Protein AF-E5L9S7-F1 (afdb_monomer)

Organism: Bactrocera oleae (NCBI:txid104688)

pLDDT: mean 81.79, std 19.18, range [36.03, 98.69]

InterPro domains:
  IPR001394 Peptidase C19, ubiquitin carboxyl-terminal hydrolase [PF00443] (118-263)
  IPR018200 Ubiquitin specific protease, conserved site [PS00972] (119-134)
  IPR028889 Ubiquitin specific protease UPS, catalytic domain [PS50235] (118-263)
  IPR038765 Papain-like cysteine peptidase superfamily [SSF54001] (115-262)
  IPR050185 Ubiquitin carboxyl-terminal hydrolase [PTHR21646] (43-263)

Mean predicted aligned error: 17.03 Å

Secondary structure (DSSP, 8-state):
--------------HHHHHHHHHHHHHHHHHHHHHHHHHHHHHHHHHHHHHHHHHHHHHS---------------------TTS---PPPP--------TT------PEE----TT--EE--SSSTHHHHHHHHHHHT-HHHHHHHHTTGGGGG--SSSSSTTHHHHHHHHHHHHHTSS-EEEE--HHHHHHHHHH-GGGTSSS---HHHHHHHHHHHHHHHT-EE---SSPPSS--HHHHHHHHHHTTEE-HHHHHH-----

Solvent-accessible surface area (backbone atoms only — not comparable to full-atom values): 15989 Å² total; per-residue (Å²): 143,84,92,86,88,84,84,77,81,76,78,77,71,50,75,68,55,52,53,52,48,52,54,50,51,53,53,50,53,51,51,52,56,52,50,54,52,51,53,59,48,52,53,52,53,49,53,52,50,52,51,50,50,54,51,52,60,69,68,49,77,82,76,74,89,78,80,94,78,92,73,88,79,70,83,70,85,77,81,76,66,84,79,57,80,83,74,75,80,79,76,88,74,76,90,72,83,88,59,96,85,60,84,81,71,37,73,68,39,80,40,69,64,38,63,67,49,34,43,68,54,72,80,49,58,37,57,37,57,47,53,48,51,54,55,54,56,67,36,64,71,61,36,52,35,35,63,70,50,57,55,70,84,38,55,25,64,86,51,95,64,44,26,53,61,48,52,38,51,29,53,49,43,39,59,32,47,67,21,56,29,40,29,31,38,60,54,64,45,46,50,56,48,17,72,80,36,67,87,55,59,60,61,63,78,65,60,38,66,61,52,46,55,54,51,50,54,48,42,27,52,18,34,40,39,81,56,74,76,94,61,89,74,83,87,71,50,73,67,56,48,52,50,45,62,73,43,66,44,50,43,27,70,53,45,76,75,71,63,80,84,87,132

Nearest PDB structures (foldseek):
  2gfo-assembly1_A  TM=9.050E-01  e=3.369E-14  Homo sapiens
  8xpn-assembly2_B  TM=8.994E-01  e=2.816E-14  Homo sapiens
  8xpn-assembly1_A  TM=8.791E-01  e=2.089E-14  Homo sapiens
  3n3k-assembly1_A  TM=8.659E-01  e=8.760E-14  Homo sapiens
  2y6e-assembly1_B  TM=8.715E-01  e=5.400E-12  Homo sapiens

Structure (mmCIF, N/CA/C/O backbone):
data_AF-E5L9S7-F1
#
_entry.id   AF-E5L9S7-F1
#
loop_
_atom_site.group_PDB
_atom_site.id
_atom_site.type_symbol
_atom_site.label_atom_id
_atom_site.label_alt_id
_atom_site.label_comp_id
_atom_site.label_asym_id
_atom_site.label_entity_id
_atom_site.label_seq_id
_atom_site.pdbx_PDB_ins_code
_atom_site.Cartn_x
_atom_site.Cartn_y
_atom_site.Cartn_z
_atom_site.occupancy
_atom_site.B_iso_or_equiv
_atom_site.auth_seq_id
_atom_site.auth_comp_id
_atom_site.auth_asym_id
_atom_site.auth_atom_id
_atom_site.pdbx_PDB_model_num
ATOM 1 N N . LYS A 1 1 ? -69.713 29.856 5.668 1.00 42.25 1 LYS A N 1
ATOM 2 C CA . LYS A 1 1 ? -69.719 28.532 6.336 1.00 42.25 1 LYS A CA 1
ATOM 3 C C . LYS A 1 1 ? -68.269 28.102 6.532 1.00 42.25 1 LYS A C 1
ATOM 5 O O . LYS A 1 1 ? -67.700 27.457 5.670 1.00 42.25 1 LYS A O 1
ATOM 10 N N . TYR A 1 2 ? -67.661 28.601 7.605 1.00 36.03 2 TYR A N 1
ATOM 11 C CA . TYR A 1 2 ? -66.295 28.304 8.038 1.00 36.03 2 TYR A CA 1
ATOM 12 C C . TYR A 1 2 ? -66.375 27.377 9.263 1.00 36.03 2 TYR A C 1
ATOM 14 O O . TYR A 1 2 ? -67.325 27.513 10.031 1.00 36.03 2 TYR A O 1
ATOM 22 N N . LYS A 1 3 ? -65.336 26.550 9.461 1.00 39.72 3 LYS A N 1
ATOM 23 C CA . LYS A 1 3 ? -65.004 25.719 10.646 1.00 39.72 3 LYS A CA 1
ATOM 24 C C . LYS A 1 3 ? -65.503 24.264 10.664 1.00 39.72 3 LYS A C 1
ATOM 26 O O . LYS A 1 3 ? -66.528 23.942 11.248 1.00 39.72 3 LYS A O 1
ATOM 31 N N . SER A 1 4 ? -64.690 23.400 10.066 1.00 45.41 4 SER A N 1
ATOM 32 C CA . SER A 1 4 ? -64.394 21.999 10.429 1.00 45.41 4 SER A CA 1
ATOM 33 C C . SER A 1 4 ? -63.444 21.545 9.322 1.00 45.41 4 SER A C 1
ATOM 35 O O . SER A 1 4 ? -63.799 21.643 8.158 1.00 45.41 4 SER A O 1
ATOM 37 N N . VAL A 1 5 ? -62.176 21.223 9.538 1.00 49.62 5 VAL A N 1
ATOM 38 C CA . VAL A 1 5 ? -61.649 20.107 10.317 1.00 49.62 5 VAL A CA 1
ATOM 39 C C . VAL A 1 5 ? -60.146 20.370 10.449 1.00 49.62 5 VAL A C 1
ATOM 41 O O . VAL A 1 5 ? -59.501 20.615 9.434 1.00 49.62 5 VAL A O 1
ATOM 44 N N . LYS A 1 6 ? -59.617 20.346 11.673 1.00 41.75 6 LYS A N 1
ATOM 45 C CA . LYS A 1 6 ? -58.233 19.988 12.045 1.00 41.75 6 LYS A CA 1
ATOM 46 C C . LYS A 1 6 ? -58.108 20.219 13.551 1.00 41.75 6 LYS A C 1
ATOM 48 O O . LYS A 1 6 ? -57.683 21.272 14.010 1.00 41.75 6 LYS A O 1
ATOM 53 N N . LYS A 1 7 ? -58.617 19.253 14.315 1.00 39.66 7 LYS A N 1
ATOM 54 C CA . LYS A 1 7 ? -58.193 19.036 15.696 1.00 39.66 7 LYS A CA 1
ATOM 55 C C . LYS A 1 7 ? -56.978 18.124 15.565 1.00 39.66 7 LYS A C 1
ATOM 57 O O . LYS A 1 7 ? -57.144 16.943 15.281 1.00 39.66 7 LYS A O 1
ATOM 62 N N . GLU A 1 8 ? -55.788 18.706 15.610 1.00 46.41 8 GLU A N 1
ATOM 63 C CA . GLU A 1 8 ? -54.570 17.944 15.867 1.00 46.41 8 GLU A CA 1
ATOM 64 C C . GLU A 1 8 ? -54.661 17.487 17.326 1.00 46.41 8 GLU A C 1
ATOM 66 O O . GLU A 1 8 ? -54.774 18.303 18.240 1.00 46.41 8 GLU A O 1
ATOM 71 N N . GLU A 1 9 ? -54.759 16.174 17.523 1.00 44.00 9 GLU A N 1
ATOM 72 C CA . GLU A 1 9 ? -54.560 15.527 18.816 1.00 44.00 9 GLU A CA 1
ATOM 73 C C . GLU A 1 9 ? -53.096 15.735 19.219 1.00 44.00 9 GLU A C 1
ATOM 75 O O . GLU A 1 9 ? -52.214 14.955 18.864 1.00 44.00 9 GLU A O 1
ATOM 80 N N . GLU A 1 10 ? -52.825 16.812 19.955 1.00 44.16 10 GLU A N 1
ATOM 81 C CA . GLU A 1 10 ? -51.666 16.857 20.839 1.00 44.16 10 GLU A CA 1
ATOM 82 C C . GLU A 1 10 ? -51.905 15.807 21.927 1.00 44.16 10 GLU A C 1
ATOM 84 O O . GLU A 1 10 ? -52.668 16.018 22.869 1.00 44.16 10 GLU A O 1
ATOM 89 N N . ALA A 1 11 ? -51.306 14.628 21.756 1.00 53.88 11 ALA A N 1
ATOM 90 C CA . ALA A 1 11 ? -51.245 13.623 22.802 1.00 53.88 11 ALA A CA 1
ATOM 91 C C . ALA A 1 11 ? -50.494 14.232 23.997 1.00 53.88 11 ALA A C 1
ATOM 93 O O . ALA A 1 11 ? -49.266 14.345 23.992 1.00 53.88 11 ALA A O 1
ATOM 94 N N . GLU A 1 12 ? -51.239 14.682 25.007 1.00 61.59 12 GLU A N 1
ATOM 95 C CA . GLU A 1 12 ? -50.675 15.143 26.269 1.00 61.59 12 GLU A CA 1
ATOM 96 C C . GLU A 1 12 ? -49.922 13.976 26.916 1.00 61.59 12 GLU A C 1
ATOM 98 O O . GLU A 1 12 ? -50.528 13.070 27.485 1.00 61.59 12 GLU A O 1
ATOM 103 N N . LEU A 1 13 ? -48.587 13.991 26.808 1.00 60.88 13 LEU A N 1
ATOM 104 C CA . LEU A 1 13 ? -47.723 13.033 27.500 1.00 60.88 13 LEU A CA 1
ATOM 105 C C . LEU A 1 13 ? -48.104 12.977 28.979 1.00 60.88 13 LEU A C 1
ATOM 107 O O . LEU A 1 13 ? -48.258 14.024 29.628 1.00 60.88 13 LEU A O 1
ATOM 111 N N . SER A 1 14 ? -48.226 11.758 29.504 1.00 68.69 14 SER A N 1
ATOM 112 C CA . SER A 1 14 ? -48.597 11.559 30.898 1.00 68.69 14 SER A CA 1
ATOM 113 C C . SER A 1 14 ? -47.562 12.222 31.821 1.00 68.69 14 SER A C 1
ATOM 115 O O . SER A 1 14 ? -46.385 12.341 31.455 1.00 68.69 14 SER A O 1
ATOM 117 N N . PRO A 1 15 ? -47.954 12.656 33.032 1.00 71.00 15 PRO A N 1
ATOM 118 C CA . PRO A 1 15 ? -47.034 13.295 33.975 1.00 71.00 15 PRO A CA 1
ATOM 119 C C . PRO A 1 15 ? -45.744 12.488 34.214 1.00 71.00 15 PRO A C 1
ATOM 121 O O . PRO A 1 15 ? -44.665 13.068 34.306 1.00 71.00 15 PRO A O 1
ATOM 124 N N . ASN A 1 16 ? -45.836 11.152 34.202 1.00 71.12 16 ASN A N 1
ATOM 125 C CA . ASN A 1 16 ? -44.696 10.246 34.368 1.00 71.12 16 ASN A CA 1
ATOM 126 C C . ASN A 1 16 ? -43.728 10.253 33.173 1.00 71.12 16 ASN A C 1
ATOM 128 O O . ASN A 1 16 ? -42.513 10.180 33.357 1.00 71.12 16 ASN A O 1
ATOM 132 N N . GLU A 1 17 ? -44.237 10.346 31.944 1.00 71.56 17 GLU A N 1
ATOM 133 C CA . GLU A 1 17 ? -43.402 10.391 30.737 1.00 71.56 17 GLU A CA 1
ATOM 134 C C . GLU A 1 17 ? -42.691 11.738 30.598 1.00 71.56 17 GLU A C 1
ATOM 136 O O . GLU A 1 17 ? -41.521 11.777 30.218 1.00 71.56 17 GLU A O 1
ATOM 141 N N . LYS A 1 18 ? -43.359 12.835 30.983 1.00 73.56 18 LYS A N 1
ATOM 142 C CA . LYS A 1 18 ? -42.746 14.171 31.051 1.00 73.56 18 LYS A CA 1
ATOM 143 C C . LYS A 1 18 ? -41.603 14.208 32.070 1.00 73.56 18 LYS A C 1
ATOM 145 O O . LYS A 1 18 ? -40.523 14.700 31.754 1.00 73.56 18 LYS A O 1
ATOM 150 N N . GLU A 1 19 ? -41.795 13.611 33.247 1.00 77.69 19 GLU A N 1
ATOM 151 C CA . GLU A 1 19 ? -40.750 13.528 34.276 1.00 77.69 19 GLU A CA 1
ATOM 152 C C . GLU A 1 19 ? -39.566 12.640 33.841 1.00 77.69 19 GLU A C 1
ATOM 154 O O . GLU A 1 19 ? -38.401 12.968 34.088 1.00 77.69 19 GLU A O 1
ATOM 159 N N . SER A 1 20 ? -39.836 11.528 33.148 1.00 79.38 20 SER A N 1
ATOM 160 C CA . SER A 1 20 ? -38.794 10.650 32.595 1.00 79.38 20 SER A CA 1
ATOM 161 C C . SER A 1 20 ? -37.987 11.333 31.485 1.00 79.38 20 SER A C 1
ATOM 163 O O . SER A 1 20 ? -36.761 11.181 31.413 1.00 79.38 20 SER A O 1
ATOM 165 N N . LEU A 1 21 ? -38.653 12.110 30.628 1.00 81.19 21 LEU A N 1
ATOM 166 C CA . LEU A 1 21 ? -38.007 12.867 29.561 1.00 81.19 21 LEU A CA 1
ATOM 167 C C . LEU A 1 21 ? -37.135 13.988 30.137 1.00 81.19 21 LEU A C 1
ATOM 169 O O . LEU A 1 21 ? -35.981 14.109 29.741 1.00 81.19 21 LEU A O 1
ATOM 173 N N . GLU A 1 22 ? -37.617 14.733 31.136 1.00 84.88 22 GLU A N 1
ATOM 174 C CA . GLU A 1 22 ? -36.808 15.743 31.831 1.00 84.88 22 GLU A CA 1
ATOM 175 C C . GLU A 1 22 ? -35.563 15.145 32.497 1.00 84.88 22 GLU A C 1
ATOM 177 O O . GLU A 1 22 ? -34.471 15.709 32.383 1.00 84.88 22 GLU A O 1
ATOM 182 N N . LYS A 1 23 ? -35.686 13.985 33.157 1.00 86.50 23 LYS A N 1
ATOM 183 C CA . LYS A 1 23 ? -34.529 13.278 33.735 1.00 86.50 23 LYS A CA 1
ATOM 184 C C . LYS A 1 23 ? -33.513 12.885 32.661 1.00 86.50 23 LYS A C 1
ATOM 186 O O . LYS A 1 23 ? -32.311 13.046 32.872 1.00 86.50 23 LYS A O 1
ATOM 191 N N . THR A 1 24 ? -33.986 12.414 31.510 1.00 83.56 24 THR A N 1
ATOM 192 C CA . THR A 1 24 ? -33.130 12.004 30.388 1.00 83.56 24 THR A CA 1
ATOM 193 C C . THR A 1 24 ? -32.433 13.205 29.746 1.00 83.56 24 THR A C 1
ATOM 195 O O . THR A 1 24 ? -31.224 13.165 29.525 1.00 83.56 24 THR A O 1
ATOM 198 N N . THR A 1 25 ? -33.151 14.307 29.523 1.00 83.56 25 THR A N 1
ATOM 199 C CA . THR A 1 25 ? -32.586 15.553 28.983 1.00 83.56 25 THR A CA 1
ATOM 200 C C . THR A 1 25 ? -31.504 16.114 29.904 1.00 83.56 25 THR A C 1
ATOM 202 O O . THR A 1 25 ? -30.401 16.393 29.440 1.00 83.56 25 THR A O 1
ATOM 205 N N . ARG A 1 26 ? -31.745 16.152 31.222 1.00 87.62 26 ARG A N 1
ATOM 206 C CA . ARG A 1 26 ? -30.736 16.583 32.208 1.00 87.62 26 ARG A CA 1
ATOM 207 C C . ARG A 1 26 ? -29.490 15.691 32.204 1.00 87.62 26 ARG A C 1
ATOM 209 O O . ARG A 1 26 ? -28.375 16.188 32.346 1.00 87.62 26 ARG A O 1
ATOM 216 N N . GLN A 1 27 ? -29.648 14.378 32.014 1.00 88.94 27 GLN A N 1
ATOM 217 C CA . GLN A 1 27 ? -28.507 13.462 31.883 1.00 88.94 27 GLN A CA 1
ATOM 218 C C . GLN A 1 27 ? -27.702 13.698 30.598 1.00 88.94 27 GLN A C 1
ATOM 220 O O . GLN A 1 27 ? -26.473 13.608 30.622 1.00 88.94 27 GLN A O 1
ATOM 225 N N . ILE A 1 28 ? -28.368 13.997 29.480 1.00 85.81 28 ILE A N 1
ATOM 226 C CA . ILE A 1 28 ? -27.705 14.311 28.207 1.00 85.81 28 ILE A CA 1
ATOM 227 C C . ILE A 1 28 ? -26.939 15.632 28.321 1.00 85.81 28 ILE A C 1
ATOM 229 O O . ILE A 1 28 ? -25.765 15.680 27.955 1.00 85.81 28 ILE A O 1
ATOM 233 N N . GLU A 1 29 ? -27.554 16.670 28.887 1.00 90.81 29 GLU A N 1
ATOM 234 C CA . GLU A 1 29 ? -26.911 17.969 29.120 1.00 90.81 29 GLU A CA 1
ATOM 235 C C . GLU A 1 29 ? -25.671 17.837 30.009 1.00 90.81 29 GLU A C 1
ATOM 237 O O . GLU A 1 29 ? -24.609 18.357 29.662 1.00 90.81 29 GLU A O 1
ATOM 242 N N . HIS A 1 30 ? -25.759 17.060 31.093 1.00 92.75 30 HIS A N 1
ATOM 243 C CA . HIS A 1 30 ? -24.611 16.777 31.954 1.00 92.75 30 HIS A CA 1
ATOM 244 C C . HIS A 1 30 ? -23.463 16.111 31.179 1.00 92.75 30 HIS A C 1
ATOM 246 O O . HIS A 1 30 ? -22.313 16.536 31.284 1.00 92.75 30 HIS A O 1
ATOM 252 N N . LYS A 1 31 ? -23.758 15.095 30.354 1.00 88.44 31 LYS A N 1
ATOM 253 C CA . LYS A 1 31 ? -22.741 14.409 29.535 1.00 88.44 31 LYS A CA 1
ATOM 254 C C . LYS A 1 31 ? -22.118 15.315 28.473 1.00 88.44 31 LYS A C 1
ATOM 256 O O . LYS A 1 31 ? -20.931 15.178 28.182 1.00 88.44 31 LYS A O 1
ATOM 261 N N . ILE A 1 32 ? -22.894 16.226 27.886 1.00 88.69 32 ILE A N 1
ATOM 262 C CA . ILE A 1 32 ? -22.380 17.220 26.933 1.00 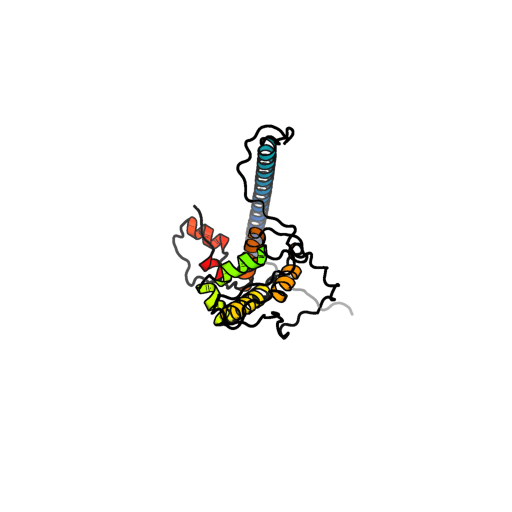88.69 32 ILE A CA 1
ATOM 263 C C . ILE A 1 32 ? -21.413 18.167 27.648 1.00 88.69 32 ILE A C 1
ATOM 265 O O . ILE A 1 32 ? -20.316 18.416 27.150 1.00 88.69 32 ILE A O 1
ATOM 269 N N . GLN A 1 33 ? -21.785 18.640 28.836 1.00 91.44 33 GLN A N 1
ATOM 270 C CA . GLN A 1 33 ? -20.965 19.556 29.623 1.00 91.44 33 GLN A CA 1
ATOM 271 C C . GLN A 1 33 ? -19.665 18.895 30.109 1.00 91.44 33 GLN A C 1
ATOM 273 O O . GLN A 1 33 ? -18.602 19.516 30.096 1.00 91.44 33 GLN A O 1
ATOM 278 N N . GLU A 1 34 ? -19.724 17.618 30.488 1.00 91.38 34 GLU A N 1
ATOM 279 C CA . GLU A 1 34 ? -18.556 16.816 30.855 1.00 91.38 34 GLU A CA 1
ATOM 280 C C . GLU A 1 34 ? -17.615 16.595 29.660 1.00 91.38 34 GLU A C 1
ATOM 282 O O . GLU A 1 34 ? -16.407 16.800 29.782 1.00 91.38 34 GLU A O 1
ATOM 287 N N . ARG A 1 35 ? -18.160 16.280 28.476 1.00 88.31 35 ARG A N 1
ATOM 288 C CA . ARG A 1 35 ? -17.375 16.133 27.241 1.00 88.31 35 ARG A CA 1
ATOM 289 C C . ARG A 1 35 ? -16.670 17.434 26.849 1.00 88.31 35 ARG A C 1
ATOM 291 O O . ARG A 1 35 ? -15.479 17.405 26.569 1.00 88.31 35 ARG A O 1
ATOM 298 N N . GLN A 1 36 ? -17.360 18.573 26.923 1.00 90.25 36 GLN A N 1
ATOM 299 C CA . GLN A 1 36 ? -16.758 19.886 26.653 1.00 90.25 36 GLN A CA 1
ATOM 300 C C . GLN A 1 36 ? -15.602 20.212 27.609 1.00 90.25 36 GLN A C 1
ATOM 302 O O . GLN A 1 36 ? -14.604 20.802 27.196 1.00 90.25 36 GLN A O 1
ATOM 307 N N . ARG A 1 37 ? -15.706 19.816 28.886 1.00 93.25 37 ARG A N 1
ATOM 308 C CA . ARG A 1 37 ? -14.610 19.977 29.855 1.00 93.25 37 ARG A CA 1
ATOM 309 C C . ARG A 1 37 ? -13.410 19.099 29.512 1.00 93.25 37 ARG A C 1
ATOM 311 O O . ARG A 1 37 ? -12.282 19.574 29.627 1.00 93.25 37 ARG A O 1
ATOM 318 N N . LEU A 1 38 ? -13.654 17.857 29.092 1.00 89.00 38 LEU A N 1
ATOM 319 C CA . LEU A 1 38 ? -12.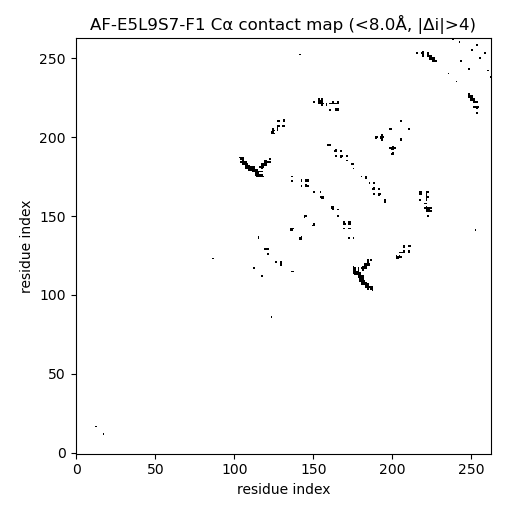603 16.917 28.704 1.00 89.00 38 LEU A CA 1
ATOM 320 C C . LEU A 1 38 ? -11.860 17.399 27.448 1.00 89.00 38 LEU A C 1
ATOM 322 O O . LEU A 1 38 ? -10.633 17.422 27.436 1.00 89.00 38 LEU A O 1
ATOM 326 N N . ASP A 1 39 ? -12.595 17.871 26.438 1.00 88.12 39 ASP A N 1
ATOM 327 C CA . ASP A 1 39 ? -12.024 18.414 25.199 1.00 88.12 39 ASP A CA 1
ATOM 328 C C . ASP A 1 39 ? -11.172 19.668 25.484 1.00 88.12 39 ASP A C 1
ATOM 330 O O . ASP A 1 39 ? -10.051 19.800 24.994 1.00 88.12 39 ASP A O 1
ATOM 334 N N . ALA A 1 40 ? -11.643 20.556 26.370 1.00 92.31 40 ALA A N 1
ATOM 335 C CA . ALA A 1 40 ? -10.881 21.727 26.810 1.00 92.31 40 ALA A CA 1
ATOM 336 C C . ALA A 1 40 ? -9.652 21.377 27.674 1.00 92.31 40 ALA A C 1
ATOM 338 O O . ALA A 1 40 ? -8.742 22.195 27.828 1.00 92.31 40 ALA A O 1
ATOM 339 N N . GLN A 1 41 ? -9.624 20.203 28.307 1.00 91.12 41 GLN A N 1
ATOM 340 C CA . GLN A 1 41 ? -8.448 19.707 29.023 1.00 91.12 41 GLN A CA 1
ATOM 341 C C . GLN A 1 41 ? -7.421 19.121 28.048 1.00 91.12 41 GLN A C 1
ATOM 343 O O . GLN A 1 41 ? -6.242 19.450 28.152 1.00 91.12 41 GLN A O 1
ATOM 348 N N . LEU A 1 42 ? -7.877 18.339 27.068 1.00 86.69 42 LEU A N 1
ATOM 349 C CA . LEU A 1 42 ? -7.046 17.774 26.002 1.00 86.69 42 LEU A CA 1
ATOM 350 C C . LEU A 1 42 ? -6.328 18.852 25.183 1.00 86.69 42 LEU A C 1
ATOM 352 O O . LEU A 1 42 ? -5.130 18.723 24.934 1.00 86.69 42 LEU A O 1
ATOM 356 N N . GLU A 1 43 ? -7.016 19.934 24.806 1.00 90.00 43 GLU A N 1
ATOM 357 C CA . GLU A 1 43 ? -6.369 21.005 24.035 1.00 90.00 43 GLU A CA 1
ATOM 358 C C . GLU A 1 43 ? -5.294 21.728 24.868 1.00 90.00 43 GLU A C 1
ATOM 360 O O . GLU A 1 43 ? -4.213 22.014 24.361 1.00 90.00 43 GLU A O 1
ATOM 365 N N . ARG A 1 44 ? -5.523 21.916 26.178 1.00 91.75 44 ARG A N 1
ATOM 366 C CA . ARG A 1 44 ? -4.512 22.482 27.091 1.00 91.75 44 ARG A CA 1
ATOM 367 C C . ARG A 1 44 ? -3.286 21.581 27.244 1.00 91.75 44 ARG A C 1
ATOM 369 O O . ARG A 1 44 ? -2.165 22.082 27.279 1.00 91.75 44 ARG A O 1
ATOM 376 N N . GLU A 1 45 ? -3.471 20.265 27.332 1.00 88.50 45 GLU A N 1
ATOM 377 C CA . GLU A 1 45 ? -2.350 19.313 27.387 1.00 88.50 45 GLU A CA 1
ATOM 378 C C . GLU A 1 45 ? -1.551 19.293 26.080 1.00 88.50 45 GLU A C 1
ATOM 380 O O . GLU A 1 45 ? -0.319 19.233 26.096 1.00 88.50 45 GLU A O 1
ATOM 385 N N . LYS A 1 46 ? -2.241 19.392 24.942 1.00 86.56 46 LYS A N 1
ATOM 386 C CA . LYS A 1 46 ? -1.616 19.479 23.622 1.00 86.56 46 LYS A CA 1
ATOM 387 C C . LYS A 1 46 ? -0.796 20.763 23.468 1.00 86.56 46 LYS A C 1
ATOM 389 O O . LYS A 1 46 ? 0.368 20.681 23.087 1.00 86.56 46 LYS A O 1
ATOM 394 N N . GLU A 1 47 ? -1.338 21.917 23.861 1.00 89.81 47 GLU A N 1
ATOM 395 C CA . GLU A 1 47 ? -0.603 23.191 23.875 1.00 89.81 47 GLU A CA 1
ATOM 396 C C . GLU A 1 47 ? 0.641 23.135 24.775 1.00 89.81 47 GLU A C 1
ATOM 398 O O . GLU A 1 47 ? 1.712 23.609 24.391 1.00 89.81 47 GLU A O 1
ATOM 403 N N . GLN A 1 48 ? 0.535 22.514 25.957 1.00 90.12 48 GLN A N 1
ATOM 404 C CA . GLN A 1 48 ? 1.685 22.313 26.843 1.00 90.12 48 GLN A CA 1
ATOM 405 C C . GLN A 1 48 ? 2.756 21.428 26.203 1.00 90.12 48 GLN A C 1
ATOM 407 O O . GLN A 1 48 ? 3.944 21.739 26.303 1.00 90.12 48 GLN A O 1
ATOM 412 N N . ARG A 1 49 ? 2.356 20.345 25.527 1.00 80.38 49 ARG A N 1
ATOM 413 C CA . ARG A 1 49 ? 3.276 19.435 24.835 1.00 80.38 49 ARG A CA 1
ATOM 414 C C . ARG A 1 49 ? 3.991 20.128 23.676 1.00 80.38 49 ARG A C 1
ATOM 416 O O . ARG A 1 49 ? 5.205 19.973 23.542 1.00 80.38 49 ARG A O 1
ATOM 423 N N . ASP A 1 50 ? 3.270 20.930 22.899 1.00 78.31 50 ASP A N 1
ATOM 424 C CA . ASP A 1 50 ? 3.831 21.707 21.791 1.00 78.31 50 ASP A CA 1
ATOM 425 C C . ASP A 1 50 ? 4.806 22.782 22.299 1.00 78.31 50 ASP A C 1
ATOM 427 O O . ASP A 1 50 ? 5.898 22.942 21.748 1.00 78.31 50 ASP A O 1
ATOM 431 N N . GLN A 1 51 ? 4.489 23.455 23.413 1.00 86.12 51 GLN A N 1
ATOM 432 C CA . GLN A 1 51 ? 5.424 24.372 24.077 1.00 86.12 51 GLN A CA 1
ATOM 433 C C . GLN A 1 51 ? 6.670 23.654 24.608 1.00 86.12 51 GLN A C 1
ATOM 435 O O . GLN A 1 51 ? 7.784 24.163 24.459 1.00 86.12 51 GLN A O 1
ATOM 440 N N . GLN A 1 52 ? 6.516 22.465 25.195 1.00 81.69 52 GLN A N 1
ATOM 441 C CA . GLN A 1 52 ? 7.642 21.661 25.676 1.00 81.69 52 GLN A CA 1
ATOM 442 C C . GLN A 1 52 ? 8.558 21.230 24.529 1.00 81.69 52 GLN A C 1
ATOM 444 O O . GLN A 1 52 ? 9.781 21.301 24.661 1.00 81.69 52 GLN A O 1
ATOM 449 N N . LEU A 1 53 ? 7.977 20.832 23.396 1.00 72.44 53 LEU A N 1
ATOM 450 C CA . LEU A 1 53 ? 8.716 20.470 22.192 1.00 72.44 53 LEU A CA 1
ATOM 451 C C . LEU A 1 53 ? 9.461 21.680 21.615 1.00 72.44 53 LEU A C 1
ATOM 453 O O . LEU A 1 53 ? 10.649 21.576 21.314 1.00 72.44 53 LEU A O 1
ATOM 457 N N . ALA A 1 54 ? 8.811 22.844 21.534 1.00 75.81 54 ALA A N 1
ATOM 458 C CA . ALA A 1 54 ? 9.442 24.081 21.080 1.00 75.81 54 ALA A CA 1
ATOM 459 C C . ALA A 1 54 ? 10.614 24.500 21.987 1.00 75.81 54 ALA A C 1
ATOM 461 O O . ALA A 1 54 ? 11.686 24.852 21.493 1.00 75.81 54 ALA A O 1
ATOM 462 N N . MET A 1 55 ? 10.455 24.398 23.312 1.00 81.75 55 MET A N 1
ATOM 463 C CA . MET A 1 55 ? 11.536 24.657 24.271 1.00 81.75 55 MET A CA 1
ATOM 464 C C . MET A 1 55 ? 12.671 23.633 24.171 1.00 81.75 55 MET A C 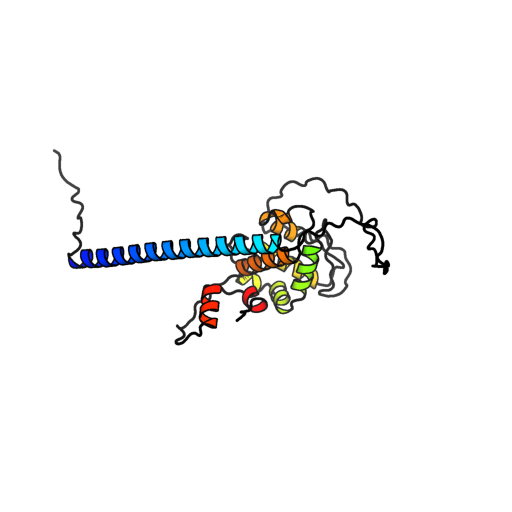1
ATOM 466 O O . MET A 1 55 ? 13.834 24.006 24.307 1.00 81.75 55 MET A O 1
ATOM 470 N N . ALA A 1 56 ? 12.364 22.355 23.933 1.00 72.81 56 ALA A N 1
ATOM 471 C CA . ALA A 1 56 ? 13.375 21.322 23.734 1.00 72.81 56 ALA A CA 1
ATOM 472 C C . ALA A 1 56 ? 14.188 21.587 22.460 1.00 72.81 56 ALA A C 1
ATOM 474 O O . ALA A 1 56 ? 15.414 21.568 22.513 1.00 72.81 56 ALA A O 1
ATOM 475 N N . ILE A 1 57 ? 13.521 21.932 21.353 1.00 66.94 57 ILE A N 1
ATOM 476 C CA . ILE A 1 57 ? 14.163 22.324 20.089 1.00 66.94 57 ILE A CA 1
ATOM 477 C C . ILE A 1 57 ? 15.038 23.572 20.283 1.00 66.94 57 ILE A C 1
ATOM 479 O O . ILE A 1 57 ? 16.147 23.622 19.762 1.00 66.94 57 ILE A O 1
ATOM 483 N N . ALA A 1 58 ? 14.591 24.548 21.078 1.00 70.38 58 ALA A N 1
ATOM 484 C CA . ALA A 1 58 ? 15.365 25.753 21.385 1.00 70.38 58 ALA A CA 1
ATOM 485 C C . ALA A 1 58 ? 16.567 25.510 22.323 1.00 70.38 58 ALA A C 1
ATOM 487 O O . ALA A 1 58 ? 17.489 26.323 22.350 1.00 70.38 58 ALA A O 1
ATOM 488 N N . ARG A 1 59 ? 16.571 24.411 23.094 1.00 66.12 59 ARG A N 1
ATOM 489 C CA . ARG A 1 59 ? 17.694 24.001 23.960 1.00 66.12 59 ARG A CA 1
ATOM 490 C C . ARG A 1 59 ? 18.786 23.237 23.216 1.00 66.12 59 ARG A C 1
ATOM 492 O O . ARG A 1 59 ? 19.885 23.110 23.753 1.00 66.12 59 ARG A O 1
ATOM 499 N N . PHE A 1 60 ? 18.514 22.740 22.009 1.00 48.28 60 PHE A N 1
ATOM 500 C CA . PHE A 1 60 ? 19.572 22.223 21.151 1.00 48.28 60 PHE A CA 1
ATOM 501 C C . PHE A 1 60 ? 20.377 23.404 20.594 1.00 48.28 60 PHE A C 1
ATOM 503 O O . PHE A 1 60 ? 19.793 24.298 19.976 1.00 48.28 60 PHE A O 1
ATOM 510 N N . PRO A 1 61 ? 21.708 23.441 20.793 1.00 46.03 61 PRO A N 1
ATOM 511 C CA . PRO A 1 61 ? 22.521 24.472 20.181 1.00 46.03 61 PRO A CA 1
ATOM 512 C C . PRO A 1 61 ? 22.367 24.354 18.665 1.00 46.03 61 PRO A C 1
ATOM 514 O O . PRO A 1 61 ? 22.613 23.289 18.097 1.00 46.03 61 PRO A O 1
ATOM 517 N N . ARG A 1 62 ? 21.973 25.444 17.993 1.00 46.53 62 ARG A N 1
ATOM 518 C CA . ARG A 1 62 ? 22.231 25.564 16.557 1.00 46.53 62 ARG A CA 1
ATOM 519 C C . ARG A 1 62 ? 23.744 25.523 16.419 1.00 46.53 62 ARG A C 1
ATOM 521 O O . ARG A 1 62 ? 24.409 26.493 16.765 1.00 46.53 62 ARG A O 1
ATOM 528 N N . THR A 1 63 ? 24.295 24.396 15.987 1.00 38.34 63 THR A N 1
ATOM 529 C CA . THR A 1 63 ? 25.692 24.344 15.577 1.00 38.34 63 THR A CA 1
ATOM 530 C C . THR A 1 63 ? 25.812 25.231 14.350 1.00 38.34 63 THR A C 1
ATOM 532 O O . THR A 1 63 ? 25.441 24.828 13.247 1.00 38.34 63 THR A O 1
ATOM 535 N N . SER A 1 64 ? 26.267 26.461 14.560 1.00 42.78 64 SER A N 1
ATOM 536 C CA . SER A 1 64 ? 26.908 27.256 13.527 1.00 42.78 64 SER A CA 1
ATOM 537 C C . SER A 1 64 ? 28.080 26.417 13.036 1.00 42.78 64 SER A C 1
ATOM 539 O O . SER A 1 64 ? 29.055 26.218 13.760 1.00 42.78 64 SER A O 1
ATOM 541 N N . ILE A 1 65 ? 27.949 25.833 11.849 1.00 41.25 65 ILE A N 1
ATOM 542 C CA . ILE A 1 65 ? 29.097 25.287 11.134 1.00 41.25 65 ILE A CA 1
ATOM 543 C C . ILE A 1 65 ? 29.751 26.496 10.471 1.00 41.25 65 ILE A C 1
ATOM 545 O O . ILE A 1 65 ? 29.562 26.742 9.289 1.00 41.25 65 ILE A O 1
ATOM 549 N N . ASP A 1 66 ? 30.451 27.277 11.284 1.00 45.53 66 ASP A N 1
ATOM 550 C CA . ASP A 1 66 ? 31.407 28.277 10.838 1.00 45.53 66 ASP A CA 1
ATOM 551 C C . ASP A 1 66 ? 32.747 27.825 11.417 1.00 45.53 66 ASP A C 1
ATOM 553 O O . ASP A 1 66 ? 32.947 27.911 12.629 1.00 45.53 66 ASP A O 1
ATOM 557 N N . ASN A 1 67 ? 33.577 27.225 10.558 1.00 40.31 67 ASN A N 1
ATOM 558 C CA . ASN A 1 67 ? 35.046 27.121 10.581 1.00 40.31 67 ASN A CA 1
ATOM 559 C C . ASN A 1 67 ? 35.482 25.811 9.904 1.00 40.31 67 ASN A C 1
ATOM 561 O O . ASN A 1 67 ? 35.136 24.710 10.329 1.00 40.31 67 ASN A O 1
ATOM 565 N N . GLU A 1 68 ? 36.201 25.980 8.796 1.00 49.03 68 GLU A N 1
ATOM 566 C CA . GLU A 1 68 ? 36.426 25.005 7.726 1.00 49.03 68 GLU A CA 1
ATOM 567 C C . GLU A 1 68 ? 37.741 24.215 7.846 1.00 49.03 68 GLU A C 1
ATOM 569 O O . GLU A 1 68 ? 38.042 23.411 6.967 1.00 49.03 68 GLU A O 1
ATOM 574 N N . ASP A 1 69 ? 38.508 24.363 8.924 1.00 46.19 69 ASP A N 1
ATOM 575 C CA . ASP A 1 69 ? 39.872 23.832 8.996 1.00 46.19 69 ASP A CA 1
ATOM 576 C C . ASP A 1 69 ? 40.075 22.935 10.235 1.00 46.19 69 ASP A C 1
ATOM 578 O O . ASP A 1 69 ? 39.665 23.286 11.336 1.00 46.19 69 ASP A O 1
ATOM 582 N N . ASP A 1 70 ? 40.718 21.776 10.038 1.00 50.25 70 ASP A N 1
ATOM 583 C CA . ASP A 1 70 ? 41.162 20.776 11.039 1.00 50.25 70 ASP A CA 1
ATOM 584 C C . ASP A 1 70 ? 40.230 19.621 11.472 1.00 50.25 70 ASP A C 1
ATOM 586 O O . ASP A 1 70 ? 40.073 19.315 12.655 1.00 50.25 70 ASP A O 1
ATOM 590 N N . ILE A 1 71 ? 39.747 18.819 10.509 1.00 42.22 71 ILE A N 1
ATOM 591 C CA . ILE A 1 71 ? 39.366 17.413 10.775 1.00 42.22 71 ILE A CA 1
ATOM 592 C C . ILE A 1 71 ? 40.066 16.474 9.773 1.00 42.22 71 ILE A C 1
ATOM 594 O O . ILE A 1 71 ? 39.915 16.660 8.560 1.00 42.22 71 ILE A O 1
ATOM 598 N N . PRO A 1 72 ? 40.802 15.431 10.222 1.00 46.28 72 PRO A N 1
ATOM 599 C CA . PRO A 1 72 ? 41.407 14.445 9.329 1.00 46.28 72 PRO A CA 1
ATOM 600 C C . PRO A 1 72 ? 40.325 13.729 8.510 1.00 46.28 72 PRO A C 1
ATOM 602 O O . PRO A 1 72 ? 39.530 12.952 9.040 1.00 46.28 72 PRO A O 1
ATOM 605 N N . LYS A 1 73 ? 40.288 14.000 7.200 1.00 44.84 73 LYS A N 1
ATOM 606 C CA . LYS A 1 73 ? 39.320 13.429 6.254 1.00 44.84 73 LYS A CA 1
ATOM 607 C C . LYS A 1 73 ? 39.536 11.918 6.122 1.00 44.84 73 LYS A C 1
ATOM 609 O O . LYS A 1 73 ? 40.296 11.466 5.265 1.00 44.84 73 LYS A O 1
ATOM 614 N N . SER A 1 74 ? 38.845 11.118 6.933 1.00 48.75 74 SER A N 1
ATOM 615 C CA . SER A 1 74 ? 38.599 9.726 6.559 1.00 48.75 74 SER A CA 1
ATOM 616 C C . SER A 1 74 ? 37.722 9.752 5.301 1.00 48.75 74 SER A C 1
ATOM 618 O O . SER A 1 74 ? 36.755 10.513 5.212 1.00 48.75 74 SER A O 1
ATOM 620 N N . LYS A 1 75 ? 38.128 9.019 4.260 1.00 53.25 75 LYS A N 1
ATOM 621 C CA . LYS A 1 75 ? 37.447 9.018 2.959 1.00 53.25 75 LYS A CA 1
ATOM 622 C C . LYS A 1 75 ? 36.070 8.370 3.103 1.00 53.25 75 LYS A C 1
ATOM 624 O O . LYS A 1 75 ? 35.918 7.170 2.898 1.00 53.25 75 LYS A O 1
ATOM 629 N N . ILE A 1 76 ? 35.070 9.179 3.437 1.00 54.62 76 ILE A N 1
ATOM 630 C CA . ILE A 1 76 ? 33.666 8.837 3.235 1.00 54.62 76 ILE A CA 1
ATOM 631 C C . ILE A 1 76 ? 33.497 8.601 1.726 1.00 54.62 76 ILE A C 1
ATOM 633 O O . ILE A 1 76 ? 33.895 9.469 0.941 1.00 54.62 76 ILE A O 1
ATOM 637 N N . PRO A 1 77 ? 32.962 7.449 1.287 1.00 51.78 77 PRO A N 1
ATOM 638 C CA . PRO A 1 77 ? 32.713 7.212 -0.127 1.00 51.78 77 PRO A CA 1
ATOM 639 C C . PRO A 1 77 ? 31.743 8.277 -0.650 1.00 51.78 77 PRO A C 1
ATOM 641 O O . PRO A 1 77 ? 30.586 8.349 -0.235 1.00 51.78 77 PRO A O 1
ATOM 644 N N . GLN A 1 78 ? 32.233 9.142 -1.538 1.00 55.94 78 GLN A N 1
ATOM 645 C CA . GLN A 1 78 ? 31.410 10.152 -2.189 1.00 55.94 78 GLN A CA 1
ATOM 646 C C . GLN A 1 78 ? 30.544 9.471 -3.247 1.00 55.94 78 GLN A C 1
ATOM 648 O O . GLN A 1 78 ? 31.047 8.937 -4.234 1.00 55.94 78 GLN A 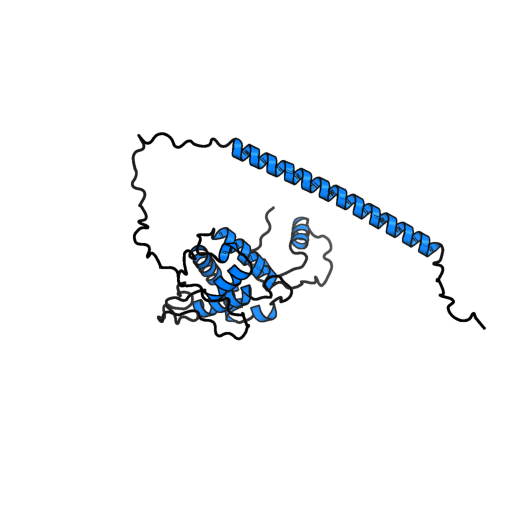O 1
ATOM 653 N N . PHE A 1 79 ? 29.229 9.484 -3.035 1.00 60.34 79 PHE A N 1
ATOM 654 C CA . PHE A 1 79 ? 28.277 9.081 -4.061 1.00 60.34 79 PHE A CA 1
ATOM 655 C C . PHE A 1 79 ? 28.207 10.169 -5.129 1.00 60.34 79 PHE A C 1
ATOM 657 O O . PHE A 1 79 ? 27.607 11.224 -4.915 1.00 60.34 79 PHE A O 1
ATOM 664 N N . ASP A 1 80 ? 28.807 9.893 -6.282 1.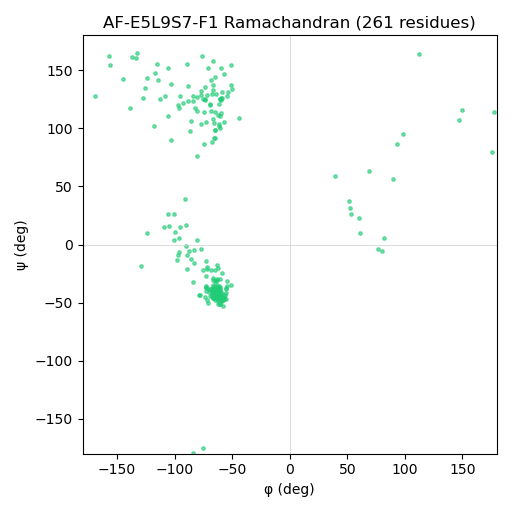00 63.50 80 ASP A N 1
ATOM 665 C CA . ASP A 1 80 ? 28.692 10.746 -7.453 1.00 63.50 80 ASP A CA 1
ATOM 666 C C . ASP A 1 80 ? 27.247 10.730 -7.982 1.00 63.50 80 ASP A C 1
ATOM 668 O O . ASP A 1 80 ? 26.757 9.740 -8.532 1.00 63.50 80 ASP A O 1
ATOM 672 N N . ARG A 1 81 ? 26.536 11.843 -7.776 1.00 63.47 81 ARG A N 1
ATOM 673 C CA . ARG A 1 81 ? 25.169 12.055 -8.275 1.00 63.47 81 ARG A CA 1
ATOM 674 C C . ARG A 1 81 ? 25.144 12.629 -9.695 1.00 63.47 81 ARG A C 1
ATOM 676 O O . ARG A 1 81 ? 24.058 12.726 -10.262 1.00 63.47 81 ARG A O 1
ATOM 683 N N . SER A 1 82 ? 26.296 12.984 -10.272 1.00 60.72 82 SER A N 1
ATOM 684 C CA . SER A 1 82 ? 26.398 13.569 -11.617 1.00 60.72 82 SER A CA 1
ATOM 685 C C . SER A 1 82 ? 26.129 12.557 -12.736 1.00 60.72 82 SER A C 1
ATOM 687 O O . SER A 1 82 ? 25.739 12.937 -13.835 1.00 60.72 82 SER A O 1
ATOM 689 N N . VAL A 1 83 ? 26.228 11.259 -12.432 1.00 56.66 83 VAL A N 1
ATOM 690 C CA . VAL A 1 83 ? 25.892 10.163 -13.358 1.00 56.66 83 VAL A CA 1
ATOM 691 C C . VAL A 1 83 ? 24.385 9.863 -13.374 1.00 56.66 83 VAL A C 1
ATOM 693 O O . VAL A 1 83 ? 23.914 9.031 -14.151 1.00 56.66 83 VAL A O 1
ATOM 696 N N . LYS A 1 84 ? 23.584 10.518 -12.517 1.00 55.12 84 LYS A N 1
ATOM 697 C CA . LYS A 1 84 ? 22.129 10.333 -12.522 1.00 55.12 84 LYS A CA 1
ATOM 698 C C . LYS A 1 84 ? 21.570 10.960 -13.807 1.00 55.12 84 LYS A C 1
ATOM 700 O O . LYS A 1 84 ? 21.736 12.163 -13.998 1.00 55.12 84 LYS A O 1
ATOM 705 N N . PRO A 1 85 ? 20.890 10.196 -14.682 1.00 55.47 85 PRO A N 1
ATOM 706 C CA . PRO A 1 85 ? 20.339 10.754 -15.908 1.00 55.47 85 PRO A CA 1
ATOM 707 C C . PRO A 1 85 ? 19.346 11.868 -15.564 1.00 55.47 85 PRO A C 1
ATOM 709 O O . PRO A 1 85 ? 18.389 11.657 -14.815 1.00 55.47 85 PRO A O 1
ATOM 712 N N . HIS A 1 86 ? 19.585 13.059 -16.111 1.00 55.25 86 HIS A N 1
ATOM 713 C CA . HIS A 1 86 ? 18.655 14.177 -16.052 1.00 55.25 86 HIS A CA 1
ATOM 714 C C . HIS A 1 86 ? 17.520 13.871 -17.035 1.00 55.25 86 HIS A C 1
ATOM 716 O O . HIS A 1 86 ? 17.599 14.208 -18.215 1.00 55.25 86 HIS A O 1
ATOM 722 N N . LEU A 1 87 ? 16.495 13.138 -16.587 1.00 50.22 87 LEU A N 1
ATOM 723 C CA . LEU A 1 87 ? 15.317 12.916 -17.420 1.00 50.22 87 LEU A CA 1
ATOM 724 C C . LEU A 1 87 ? 14.631 14.266 -17.640 1.00 50.22 87 LEU A C 1
ATOM 726 O O . LEU A 1 87 ? 14.128 14.884 -16.703 1.00 50.22 87 LEU A O 1
ATOM 730 N N . SER A 1 88 ? 14.629 14.718 -18.890 1.00 47.97 88 SER A N 1
ATOM 731 C CA . SER A 1 88 ? 13.749 15.775 -19.364 1.00 47.97 88 SER A CA 1
ATOM 732 C C . SER A 1 88 ? 12.304 15.405 -19.030 1.00 47.97 88 SER A C 1
ATOM 734 O O . SER A 1 88 ? 11.864 14.272 -19.246 1.00 47.97 88 SER A O 1
ATOM 736 N N . ALA A 1 89 ? 11.585 16.359 -18.440 1.00 46.66 89 ALA A N 1
ATOM 737 C CA . ALA A 1 89 ? 10.202 16.184 -18.031 1.00 46.66 89 ALA A CA 1
ATOM 738 C C . ALA A 1 89 ? 9.350 15.710 -19.225 1.00 46.66 89 ALA A C 1
ATOM 740 O O . ALA A 1 89 ? 9.379 16.359 -20.275 1.00 46.66 89 ALA A O 1
ATOM 741 N N . PRO A 1 90 ? 8.575 14.618 -19.103 1.00 45.19 90 PRO A N 1
ATOM 742 C CA . PRO A 1 90 ? 7.542 14.341 -20.080 1.00 45.19 90 PRO A CA 1
ATOM 743 C C . PRO A 1 90 ? 6.466 15.422 -19.956 1.00 45.19 90 PRO A C 1
ATOM 745 O O . PRO A 1 90 ? 5.989 15.738 -18.864 1.00 45.19 90 PRO A O 1
ATOM 748 N N . THR A 1 91 ? 6.121 16.003 -21.100 1.00 42.53 91 THR A N 1
ATOM 749 C CA . THR A 1 91 ? 5.052 16.980 -21.281 1.00 42.53 91 THR A CA 1
ATOM 750 C C . THR A 1 91 ? 3.742 16.481 -20.671 1.00 42.53 91 THR A C 1
ATOM 752 O O . THR A 1 91 ? 3.380 15.310 -20.793 1.00 42.53 91 THR A O 1
ATOM 755 N N . HIS A 1 92 ? 3.049 17.392 -19.983 1.00 44.88 92 HIS A N 1
ATOM 756 C CA . HIS A 1 92 ? 1.768 17.169 -19.316 1.00 44.88 92 HIS A CA 1
ATOM 757 C C . HIS A 1 92 ? 0.796 16.374 -20.198 1.00 44.88 92 HIS A C 1
ATOM 759 O O . HIS A 1 92 ? 0.254 16.900 -21.169 1.00 44.88 92 HIS A O 1
ATOM 765 N N . SER A 1 93 ? 0.541 15.117 -19.837 1.00 44.78 93 SER A N 1
ATOM 766 C CA . SER A 1 93 ? -0.626 14.397 -20.338 1.00 44.78 93 SER A CA 1
ATOM 767 C C . SER A 1 93 ? -1.822 14.754 -19.458 1.00 44.78 93 SER A C 1
ATOM 769 O O . SER A 1 93 ? -1.750 14.725 -18.228 1.00 44.78 93 SER A O 1
ATOM 771 N N . SER A 1 94 ? -2.899 15.172 -20.118 1.00 41.41 94 SER A N 1
ATOM 772 C CA . SER A 1 94 ? -4.176 15.589 -19.538 1.00 41.41 94 SER A CA 1
ATOM 773 C C . SER A 1 94 ? -4.735 14.564 -18.539 1.00 41.41 94 SER A C 1
ATOM 775 O O . SER A 1 94 ? -4.449 13.369 -18.662 1.00 41.41 94 SER A O 1
ATOM 777 N N . PRO A 1 95 ? -5.564 14.987 -17.564 1.00 41.59 95 PRO A N 1
ATOM 778 C CA . PRO A 1 95 ? -6.123 14.077 -16.574 1.00 41.59 95 PRO A CA 1
ATOM 779 C C . PRO A 1 95 ? -7.068 13.092 -17.266 1.00 41.59 95 PRO A C 1
ATOM 781 O O . PRO A 1 95 ? -8.182 13.438 -17.654 1.00 41.59 95 PRO A O 1
ATOM 784 N N . ALA A 1 96 ? -6.613 11.855 -17.447 1.00 45.34 96 ALA A N 1
ATOM 785 C CA . ALA A 1 96 ? -7.467 10.792 -17.940 1.00 45.34 96 ALA A CA 1
ATOM 786 C C . ALA A 1 96 ? -8.458 10.390 -16.839 1.00 45.34 96 ALA A C 1
ATOM 788 O O . ALA A 1 96 ? -8.062 10.106 -15.709 1.00 45.34 96 ALA A O 1
ATOM 789 N N . VAL A 1 97 ? -9.743 10.366 -17.187 1.00 44.22 97 VAL A N 1
ATOM 790 C CA . VAL A 1 97 ? -10.829 9.883 -16.329 1.00 44.22 97 VAL A CA 1
ATOM 791 C C . VAL A 1 97 ? -10.581 8.405 -16.007 1.00 44.22 97 VAL A C 1
ATOM 793 O O . VAL A 1 97 ? -10.456 7.578 -16.912 1.00 44.22 97 VAL A O 1
ATOM 796 N N . PHE A 1 98 ? -10.462 8.080 -14.719 1.00 46.59 98 PHE A N 1
ATOM 797 C CA . PHE A 1 98 ? -10.188 6.725 -14.243 1.00 46.59 98 PHE A CA 1
ATOM 798 C C . PHE A 1 98 ? -11.490 5.911 -14.247 1.00 46.59 98 PHE A C 1
ATOM 800 O O . PHE A 1 98 ? -12.431 6.225 -13.520 1.00 46.59 98 PHE A O 1
ATOM 807 N N . THR A 1 99 ? -11.553 4.878 -15.084 1.00 46.00 99 THR A N 1
ATOM 808 C CA . THR A 1 99 ? -12.593 3.842 -15.050 1.00 46.00 99 THR A CA 1
ATOM 809 C C . THR A 1 99 ? -11.933 2.515 -14.688 1.00 46.00 99 THR A C 1
ATOM 811 O O . THR A 1 99 ? -10.808 2.246 -15.102 1.00 46.00 99 THR A O 1
ATOM 814 N N . ILE A 1 100 ? -12.622 1.704 -13.883 1.00 50.66 100 ILE A N 1
ATOM 815 C CA . ILE A 1 100 ? -12.112 0.457 -13.276 1.00 50.66 100 ILE A CA 1
ATOM 816 C C . ILE A 1 100 ? -11.740 -0.607 -14.335 1.00 50.66 100 ILE A C 1
ATOM 818 O O . ILE A 1 100 ? -10.967 -1.515 -14.048 1.00 50.66 100 ILE A O 1
ATOM 822 N N . ASP A 1 101 ? -12.224 -0.458 -15.571 1.00 47.72 101 ASP A N 1
ATOM 823 C CA . ASP A 1 101 ? -12.036 -1.404 -16.682 1.00 47.72 101 ASP A CA 1
ATOM 824 C C . ASP A 1 101 ? -10.859 -1.053 -17.618 1.00 47.72 101 ASP A C 1
ATOM 826 O O . ASP A 1 101 ? -10.742 -1.547 -18.739 1.00 47.72 101 ASP A O 1
ATOM 830 N N . ARG A 1 102 ? -9.962 -0.154 -17.195 1.00 64.19 102 ARG A N 1
ATOM 831 C CA . ARG A 1 102 ? -8.776 0.174 -17.993 1.00 64.19 102 ARG A CA 1
ATOM 832 C C . ARG A 1 102 ? -7.716 -0.920 -17.875 1.00 64.19 102 ARG A C 1
ATOM 834 O O . ARG A 1 102 ? -7.328 -1.330 -16.784 1.00 64.19 102 ARG A O 1
ATOM 841 N N . GLN A 1 103 ? -7.179 -1.337 -19.019 1.00 74.25 103 GLN A N 1
ATOM 842 C CA . GLN A 1 103 ? -5.998 -2.192 -19.084 1.00 74.25 103 GLN A CA 1
ATOM 843 C C . GLN A 1 103 ? -4.802 -1.455 -18.457 1.00 74.25 103 GLN A C 1
ATOM 845 O O . GLN A 1 103 ? -4.333 -0.456 -19.003 1.00 74.25 103 GLN A O 1
ATOM 850 N N . ARG A 1 104 ? -4.329 -1.934 -17.298 1.00 88.19 104 ARG A N 1
ATOM 851 C CA . ARG A 1 104 ? -3.169 -1.368 -16.588 1.00 88.19 104 ARG A CA 1
ATOM 852 C C . ARG A 1 104 ? -1.921 -1.401 -17.466 1.00 88.19 104 ARG A C 1
ATOM 854 O O . ARG A 1 104 ? -1.579 -2.452 -18.017 1.00 88.19 104 ARG A O 1
ATOM 861 N N . ASP A 1 105 ? -1.211 -0.279 -17.547 1.00 90.31 105 ASP A N 1
ATOM 862 C CA . ASP A 1 105 ? 0.062 -0.177 -18.267 1.00 90.31 105 ASP A CA 1
ATOM 863 C C . ASP A 1 105 ? 1.233 -0.186 -17.282 1.00 90.31 105 ASP A C 1
ATOM 865 O O . ASP A 1 105 ? 1.751 0.844 -16.843 1.00 90.31 105 ASP A O 1
ATOM 869 N N . PHE A 1 106 ? 1.713 -1.392 -16.993 1.00 95.00 106 PHE A N 1
ATOM 870 C CA . PHE A 1 106 ? 2.922 -1.597 -16.202 1.00 95.00 106 PHE A CA 1
ATOM 871 C C . PHE A 1 106 ? 4.214 -1.349 -16.992 1.00 95.00 106 PHE A C 1
ATOM 873 O O . PHE A 1 106 ? 5.299 -1.458 -16.421 1.00 95.00 106 PHE A O 1
ATOM 880 N N . SER A 1 107 ? 4.138 -1.056 -18.297 1.00 95.62 107 SER A N 1
ATOM 881 C CA . SER A 1 107 ? 5.284 -0.903 -19.202 1.00 95.62 107 SER A CA 1
ATOM 882 C C . SER A 1 107 ? 6.392 -1.934 -18.931 1.00 95.62 107 SER A C 1
ATOM 884 O O . SER A 1 107 ? 7.507 -1.544 -18.564 1.00 95.62 107 SER A O 1
ATOM 886 N N . PRO A 1 108 ? 6.101 -3.245 -19.013 1.00 96.00 108 PRO A N 1
ATOM 887 C CA . PRO A 1 108 ? 7.024 -4.279 -18.570 1.00 96.00 108 PRO A CA 1
ATOM 888 C C . PRO A 1 108 ? 8.256 -4.353 -19.471 1.00 96.00 108 PRO A C 1
ATOM 890 O O . PRO A 1 108 ? 8.168 -4.226 -20.689 1.00 96.00 108 PRO A O 1
ATOM 893 N N . THR A 1 109 ? 9.418 -4.592 -18.871 1.00 96.62 109 THR A N 1
ATOM 894 C CA . THR A 1 109 ? 10.613 -5.023 -19.598 1.00 96.62 109 THR A CA 1
ATOM 895 C C . THR A 1 109 ? 10.693 -6.551 -19.511 1.00 96.62 109 THR A C 1
ATOM 897 O O . THR A 1 109 ? 10.815 -7.070 -18.394 1.00 96.62 109 THR A O 1
ATOM 900 N N . PRO A 1 110 ? 10.630 -7.280 -20.643 1.00 93.25 110 PRO A N 1
ATOM 901 C CA . PRO A 1 110 ? 10.734 -8.737 -20.652 1.00 93.25 110 PRO A CA 1
ATOM 902 C C . PRO A 1 110 ? 12.029 -9.238 -20.004 1.00 93.25 110 PRO A C 1
ATOM 904 O O . PRO A 1 110 ? 13.073 -8.590 -20.097 1.00 93.25 110 PRO A O 1
ATOM 907 N N . GLY A 1 111 ? 11.955 -10.401 -19.360 1.00 91.38 111 GLY A N 1
ATOM 908 C CA . GLY A 1 111 ? 13.111 -11.093 -18.793 1.00 91.38 111 GLY A CA 1
ATOM 909 C C . GLY A 1 111 ? 12.725 -11.855 -17.534 1.00 91.38 111 GLY A C 1
ATOM 910 O O . GLY A 1 111 ? 12.483 -11.246 -16.501 1.00 91.38 111 GLY A O 1
ATOM 911 N N . ALA A 1 112 ? 12.665 -13.182 -17.607 1.00 88.19 112 ALA A N 1
ATOM 912 C CA . ALA A 1 112 ? 12.268 -14.008 -16.473 1.00 88.19 112 ALA A CA 1
ATOM 913 C C . ALA A 1 112 ? 13.419 -14.137 -15.464 1.00 88.19 112 ALA A C 1
ATOM 915 O O . ALA A 1 112 ? 14.373 -14.874 -15.699 1.00 88.19 112 ALA A O 1
ATOM 916 N N . MET A 1 113 ? 13.332 -13.411 -14.346 1.00 88.19 113 MET A N 1
ATOM 917 C CA . MET A 1 113 ? 14.291 -13.528 -13.236 1.00 88.19 113 MET A CA 1
ATOM 918 C C . MET A 1 113 ? 13.789 -14.441 -12.109 1.00 88.19 113 MET A C 1
ATOM 920 O O . MET A 1 113 ? 14.565 -14.785 -11.227 1.00 88.19 113 MET A O 1
ATOM 924 N N . GLY A 1 114 ? 12.517 -14.860 -12.149 1.00 92.25 114 GLY A N 1
ATOM 925 C CA . GLY A 1 114 ? 11.850 -15.637 -11.099 1.00 92.25 114 GLY A CA 1
ATOM 926 C C . GLY A 1 114 ? 10.741 -14.851 -10.390 1.00 92.25 114 GLY A C 1
ATOM 927 O O . GLY A 1 114 ? 10.639 -13.628 -10.511 1.00 92.25 114 GLY A O 1
ATOM 928 N N . ARG A 1 115 ? 9.861 -15.555 -9.668 1.00 95.44 115 ARG A N 1
ATOM 929 C CA . ARG A 1 115 ? 8.751 -14.927 -8.928 1.00 95.44 115 ARG A CA 1
ATOM 930 C C . ARG A 1 115 ? 9.294 -14.068 -7.786 1.00 95.44 115 ARG A C 1
ATOM 932 O O . ARG A 1 115 ? 10.175 -14.515 -7.063 1.00 95.44 115 ARG A O 1
ATOM 939 N N . GLY A 1 116 ? 8.786 -12.844 -7.646 1.00 94.62 116 GLY A N 1
ATOM 940 C CA . GLY A 1 116 ? 9.252 -11.900 -6.626 1.00 94.62 116 GLY A CA 1
ATOM 941 C C . GLY A 1 116 ? 10.594 -11.231 -6.956 1.00 94.62 116 GLY A C 1
ATOM 942 O O . GLY A 1 116 ? 11.006 -10.324 -6.244 1.00 94.62 116 GLY A O 1
ATOM 943 N N . LEU A 1 117 ? 11.249 -11.607 -8.064 1.00 97.12 117 LEU A N 1
ATOM 944 C CA . LEU A 1 117 ? 12.545 -11.066 -8.500 1.00 97.12 117 LEU A CA 1
ATOM 945 C C . LEU A 1 117 ? 12.402 -10.008 -9.613 1.00 97.12 117 LEU A C 1
ATOM 947 O O . LEU A 1 117 ? 13.311 -9.799 -10.413 1.00 97.12 117 LEU A O 1
ATOM 951 N N . THR A 1 118 ? 11.252 -9.327 -9.662 1.00 98.06 118 THR A N 1
ATOM 952 C CA . THR A 1 118 ? 10.953 -8.265 -10.636 1.00 98.06 118 THR A CA 1
ATOM 953 C C . THR A 1 118 ? 11.271 -6.888 -10.044 1.00 98.06 118 THR A C 1
ATOM 955 O O . THR A 1 118 ? 10.771 -6.526 -8.980 1.00 98.06 118 THR A O 1
ATOM 958 N N . GLY A 1 119 ? 12.062 -6.072 -10.744 1.00 97.94 119 GLY A N 1
ATOM 959 C CA . GLY A 1 119 ? 12.382 -4.703 -10.324 1.00 97.94 119 GLY A CA 1
ATOM 960 C C . GLY A 1 119 ? 11.252 -3.689 -10.561 1.00 97.94 119 GLY A C 1
ATOM 961 O O . GLY A 1 119 ? 10.371 -3.890 -11.396 1.00 97.94 119 GLY A O 1
ATOM 962 N N . LEU A 1 120 ? 11.318 -2.540 -9.881 1.00 98.56 120 LEU A N 1
ATOM 963 C CA . LEU A 1 120 ? 10.420 -1.401 -10.119 1.00 98.56 120 LEU A CA 1
ATOM 964 C C . LEU A 1 120 ? 11.166 -0.247 -10.795 1.00 98.56 120 LEU A C 1
ATOM 966 O O . LEU A 1 120 ? 12.202 0.209 -10.309 1.00 98.56 120 LEU A O 1
ATOM 970 N N . LYS A 1 121 ? 10.625 0.247 -11.911 1.00 98.31 121 LYS A N 1
ATOM 971 C CA . LYS A 1 121 ? 11.149 1.411 -12.637 1.00 98.31 121 LYS A CA 1
ATOM 972 C C . LYS A 1 121 ? 10.988 2.668 -11.777 1.00 98.31 121 LYS A C 1
ATOM 974 O O . LYS A 1 121 ? 9.957 2.867 -11.140 1.00 98.31 121 LYS A O 1
ATOM 979 N N . ASN A 1 122 ? 12.011 3.519 -11.748 1.00 97.31 122 ASN A N 1
ATOM 980 C CA . ASN A 1 122 ?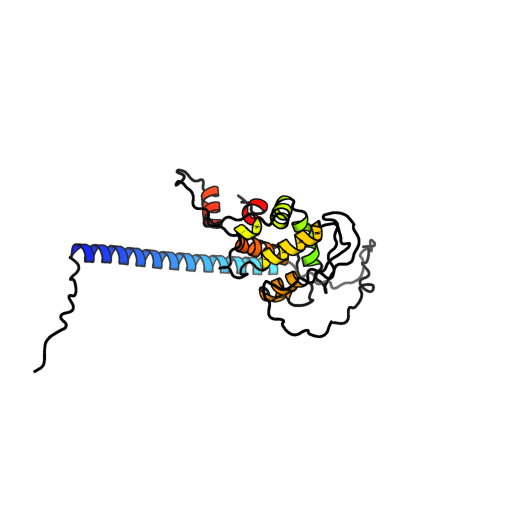 11.922 4.829 -11.105 1.00 97.31 122 ASN A CA 1
ATOM 981 C C . ASN A 1 122 ? 11.212 5.804 -12.058 1.00 97.31 122 ASN A C 1
ATOM 983 O O . ASN A 1 122 ? 11.614 5.920 -13.214 1.00 97.31 122 ASN A O 1
ATOM 987 N N . LEU A 1 123 ? 10.165 6.481 -11.587 1.00 94.62 123 LEU A N 1
ATOM 988 C CA . LEU A 1 123 ? 9.314 7.373 -12.387 1.00 94.62 123 LEU A CA 1
ATOM 989 C C . LEU A 1 123 ? 9.581 8.860 -12.095 1.00 94.62 123 LEU A C 1
ATOM 991 O O . LEU A 1 123 ? 8.693 9.692 -12.257 1.00 94.62 123 LEU A O 1
ATOM 995 N N . GLY A 1 124 ? 10.798 9.180 -11.644 1.00 92.69 124 GLY A N 1
ATOM 996 C CA . GLY A 1 124 ? 11.189 10.511 -11.179 1.00 92.69 124 GLY A CA 1
ATOM 997 C C . GLY A 1 124 ? 11.126 10.588 -9.658 1.00 92.69 124 GLY A C 1
ATOM 998 O O . GLY A 1 124 ? 10.066 10.806 -9.085 1.00 92.69 124 GLY A O 1
ATOM 999 N N . ASN A 1 125 ? 12.271 10.364 -9.006 1.00 94.56 125 ASN A N 1
ATOM 1000 C CA . ASN A 1 125 ? 12.423 10.367 -7.546 1.00 94.56 125 ASN A CA 1
ATOM 1001 C C . ASN A 1 125 ? 11.438 9.451 -6.785 1.00 94.56 125 ASN A C 1
ATOM 1003 O O . ASN A 1 125 ? 11.201 9.647 -5.602 1.00 94.56 125 ASN A O 1
ATOM 1007 N N . THR A 1 126 ? 10.929 8.383 -7.410 1.00 96.94 126 THR A N 1
ATOM 1008 C CA . THR A 1 126 ? 9.967 7.453 -6.780 1.00 96.94 126 THR A CA 1
ATOM 1009 C C . THR A 1 126 ? 10.624 6.278 -6.053 1.00 96.94 126 THR A C 1
ATOM 1011 O O . THR A 1 126 ? 9.978 5.267 -5.784 1.00 96.94 126 THR A O 1
ATOM 1014 N N . CYS A 1 127 ? 11.921 6.363 -5.744 1.00 97.50 127 CYS A N 1
ATOM 1015 C CA . CYS A 1 127 ? 12.634 5.281 -5.059 1.00 97.50 127 CYS A CA 1
ATOM 1016 C C . CYS A 1 127 ? 12.090 5.014 -3.650 1.00 97.50 127 CYS A C 1
ATOM 1018 O O . CYS A 1 127 ? 12.101 3.860 -3.237 1.00 97.50 127 CYS A O 1
ATOM 1020 N N . TYR A 1 128 ? 11.558 6.038 -2.973 1.00 98.12 128 TYR A N 1
ATOM 1021 C CA . TYR A 1 128 ? 10.891 5.902 -1.673 1.00 98.12 128 TYR A CA 1
ATOM 1022 C C . TYR A 1 128 ? 9.657 4.984 -1.745 1.00 98.12 128 TYR A C 1
ATOM 1024 O O . TYR A 1 128 ? 9.434 4.168 -0.860 1.00 98.12 128 TYR A O 1
ATOM 1032 N N . MET A 1 129 ? 8.874 5.081 -2.824 1.00 98.19 129 MET A N 1
ATOM 1033 C CA . MET A 1 129 ? 7.708 4.230 -3.066 1.00 98.19 129 MET A CA 1
ATOM 1034 C C . MET A 1 129 ? 8.158 2.828 -3.468 1.00 98.19 129 MET A C 1
ATOM 1036 O O . MET A 1 129 ? 7.651 1.834 -2.954 1.00 98.19 129 MET A O 1
ATOM 1040 N N . ASN A 1 130 ? 9.136 2.741 -4.373 1.00 98.50 130 ASN A N 1
ATOM 1041 C CA . ASN A 1 130 ? 9.618 1.462 -4.883 1.00 98.50 130 ASN A CA 1
ATOM 1042 C C . ASN A 1 130 ? 10.203 0.586 -3.767 1.00 98.50 130 ASN A C 1
ATOM 1044 O O . ASN A 1 130 ? 9.928 -0.611 -3.754 1.00 98.50 130 ASN A O 1
ATOM 1048 N N . SER A 1 131 ? 10.979 1.155 -2.837 1.00 98.56 131 SER A N 1
ATOM 1049 C CA . SER A 1 131 ? 11.539 0.397 -1.712 1.00 98.56 131 SER A CA 1
ATOM 1050 C C . SER A 1 131 ? 10.438 -0.176 -0.820 1.00 98.56 131 SER A C 1
ATOM 1052 O O . SER A 1 131 ? 10.453 -1.370 -0.535 1.00 98.56 131 SER A O 1
ATOM 1054 N N . ILE A 1 132 ? 9.437 0.630 -0.457 1.00 98.69 132 ILE A N 1
ATOM 1055 C CA . ILE A 1 132 ? 8.316 0.183 0.376 1.00 98.69 132 ILE A CA 1
ATOM 1056 C C . ILE A 1 132 ? 7.482 -0.896 -0.316 1.00 98.69 132 ILE A C 1
ATOM 1058 O O . ILE A 1 132 ? 7.174 -1.915 0.300 1.00 98.69 132 ILE A O 1
ATOM 1062 N N . ILE A 1 133 ? 7.156 -0.725 -1.599 1.00 98.69 133 ILE A N 1
ATOM 1063 C CA . ILE A 1 133 ? 6.393 -1.734 -2.344 1.00 98.69 133 ILE A CA 1
ATOM 1064 C C . ILE A 1 133 ? 7.172 -3.045 -2.463 1.00 98.69 133 ILE A C 1
ATOM 1066 O O . ILE A 1 133 ? 6.573 -4.107 -2.323 1.00 98.69 133 ILE A O 1
ATOM 1070 N N . GLN A 1 134 ? 8.492 -2.999 -2.669 1.00 98.56 134 GLN A N 1
ATOM 1071 C CA . GLN A 1 134 ? 9.309 -4.214 -2.674 1.00 98.56 134 GLN A CA 1
ATOM 1072 C C . GLN A 1 134 ? 9.304 -4.909 -1.308 1.00 98.56 134 GLN A C 1
ATOM 1074 O O . GLN A 1 134 ? 9.137 -6.126 -1.261 1.00 98.56 134 GLN A O 1
ATOM 1079 N N . CYS A 1 135 ? 9.410 -4.162 -0.203 1.00 98.62 135 CYS A N 1
ATOM 1080 C CA . CYS A 1 135 ? 9.309 -4.730 1.143 1.00 98.62 135 CYS A CA 1
ATOM 1081 C C . CYS A 1 135 ? 7.947 -5.404 1.374 1.00 98.62 135 CYS A C 1
ATOM 1083 O O . CYS A 1 135 ? 7.901 -6.573 1.744 1.00 98.62 135 CYS A O 1
ATOM 1085 N N . LEU A 1 136 ? 6.841 -4.708 1.089 1.00 98.38 136 LEU A N 1
ATOM 1086 C CA . LEU A 1 136 ? 5.486 -5.243 1.274 1.00 98.38 136 LEU A CA 1
ATOM 1087 C C . LEU A 1 136 ? 5.195 -6.443 0.359 1.00 98.38 136 LEU A C 1
ATOM 1089 O O . LEU A 1 136 ? 4.592 -7.418 0.794 1.00 98.38 136 LEU A O 1
ATOM 1093 N N . SER A 1 137 ? 5.669 -6.402 -0.889 1.00 98.31 137 SER A N 1
ATOM 1094 C CA . SER A 1 137 ? 5.574 -7.506 -1.855 1.00 98.31 137 SER A CA 1
ATOM 1095 C C . SER A 1 137 ? 6.331 -8.760 -1.398 1.00 98.31 137 SER A C 1
ATOM 109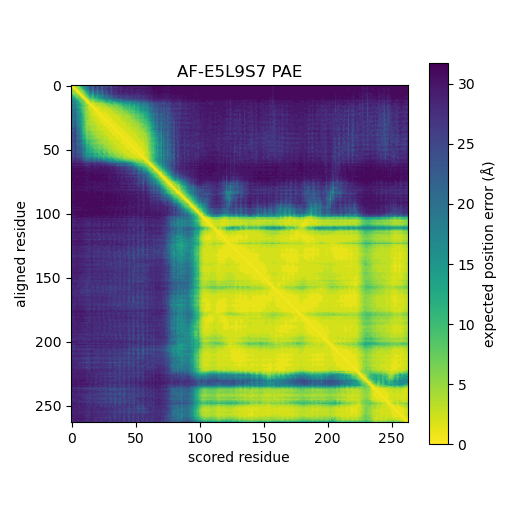7 O O . SER A 1 137 ? 6.054 -9.856 -1.880 1.00 98.31 137 SER A O 1
ATOM 1099 N N . ASN A 1 138 ? 7.278 -8.633 -0.468 1.00 97.88 138 ASN A N 1
ATOM 1100 C CA . ASN A 1 138 ? 8.000 -9.760 0.119 1.00 97.88 138 ASN A CA 1
ATOM 1101 C C . ASN A 1 138 ? 7.452 -10.182 1.493 1.00 97.88 138 ASN A C 1
ATOM 1103 O O . ASN A 1 138 ? 8.056 -11.027 2.146 1.00 97.88 138 ASN A O 1
ATOM 1107 N N . THR A 1 139 ? 6.288 -9.669 1.908 1.00 98.06 139 THR A N 1
ATOM 1108 C CA . THR A 1 139 ? 5.532 -10.190 3.055 1.00 98.06 139 THR A CA 1
ATOM 1109 C C . THR A 1 139 ? 4.636 -11.346 2.583 1.00 98.06 139 THR A C 1
ATOM 1111 O O . THR A 1 139 ? 3.621 -11.084 1.929 1.00 98.06 139 THR A O 1
ATOM 1114 N N . PRO A 1 140 ? 4.952 -12.623 2.894 1.00 97.38 140 PRO A N 1
ATOM 1115 C CA . PRO A 1 140 ? 4.319 -13.776 2.243 1.00 97.38 140 PRO A CA 1
ATOM 1116 C C . PRO A 1 140 ? 2.791 -13.806 2.353 1.00 97.38 140 PRO A C 1
ATOM 1118 O O . PRO A 1 140 ? 2.110 -14.033 1.356 1.00 97.38 140 PRO A O 1
ATOM 1121 N N . GLN A 1 141 ? 2.247 -13.515 3.537 1.00 96.88 141 GLN A N 1
ATOM 1122 C CA . GLN A 1 141 ? 0.805 -13.538 3.796 1.00 96.88 141 GLN A CA 1
ATOM 1123 C C . GLN A 1 141 ? 0.058 -12.463 2.995 1.00 96.88 141 GLN A C 1
ATOM 1125 O O . GLN A 1 141 ? -1.011 -12.729 2.447 1.00 96.88 141 GLN A O 1
ATOM 1130 N N . LEU A 1 142 ? 0.626 -11.255 2.893 1.00 96.94 142 LEU A N 1
ATOM 1131 C CA . LEU A 1 142 ? 0.048 -10.169 2.099 1.00 96.94 142 LEU A CA 1
ATOM 1132 C C . LEU A 1 142 ? 0.084 -10.514 0.606 1.00 96.94 142 LEU A C 1
ATOM 1134 O O . LEU A 1 142 ? -0.911 -10.366 -0.101 1.00 96.94 142 LEU A O 1
ATOM 1138 N N . THR A 1 143 ? 1.216 -11.032 0.138 1.00 97.94 143 THR A N 1
ATOM 1139 C CA . THR A 1 143 ? 1.402 -11.425 -1.258 1.00 97.94 143 THR A CA 1
ATOM 1140 C C . THR A 1 143 ? 0.459 -12.543 -1.673 1.00 97.94 143 THR A C 1
ATOM 1142 O O . THR A 1 143 ? -0.189 -12.436 -2.715 1.00 97.94 143 THR A O 1
ATOM 1145 N N . GLU A 1 144 ? 0.320 -13.590 -0.858 1.00 97.44 144 GLU A N 1
ATOM 1146 C CA . GLU A 1 144 ? -0.630 -14.670 -1.124 1.00 97.44 144 GLU A CA 1
ATOM 1147 C C . GLU A 1 144 ? -2.062 -14.127 -1.214 1.00 97.44 144 GLU A C 1
ATOM 1149 O O . GLU A 1 144 ? -2.795 -14.451 -2.152 1.00 97.44 144 GLU A O 1
ATOM 1154 N N . TYR A 1 145 ? -2.448 -13.247 -0.287 1.00 96.00 145 TYR A N 1
ATOM 1155 C CA . TYR A 1 145 ? -3.768 -12.622 -0.258 1.00 96.00 145 TYR A CA 1
ATOM 1156 C C . TYR A 1 145 ? -4.075 -11.801 -1.521 1.00 96.00 145 TYR A C 1
ATOM 1158 O O . TYR A 1 145 ? -5.192 -11.857 -2.044 1.00 96.00 145 TYR A O 1
ATOM 1166 N N . CYS A 1 146 ? -3.079 -11.090 -2.058 1.00 96.75 146 CYS A N 1
ATOM 1167 C CA . CYS A 1 146 ? -3.194 -10.357 -3.317 1.00 96.75 146 CYS A CA 1
ATOM 1168 C C . CYS A 1 146 ? -3.244 -11.287 -4.539 1.00 96.75 146 CYS A C 1
ATOM 1170 O O . CYS A 1 146 ? -4.109 -11.118 -5.398 1.00 96.75 146 CYS A O 1
ATOM 1172 N N . ILE A 1 147 ? -2.346 -12.275 -4.634 1.00 96.06 147 ILE A N 1
ATOM 1173 C CA . ILE A 1 147 ? -2.257 -13.180 -5.795 1.00 96.06 147 ILE A CA 1
ATOM 1174 C C . ILE A 1 147 ? -3.518 -14.037 -5.932 1.00 96.06 147 ILE A C 1
ATOM 1176 O O . ILE A 1 147 ? -4.016 -14.211 -7.043 1.00 96.06 147 ILE A O 1
ATOM 1180 N N . THR A 1 148 ? -4.050 -14.528 -4.813 1.00 96.31 148 THR A N 1
ATOM 1181 C CA . THR A 1 148 ? -5.246 -15.387 -4.767 1.00 96.31 148 THR A CA 1
ATOM 1182 C C . THR A 1 148 ? -6.563 -14.620 -4.860 1.00 96.31 148 THR A C 1
ATOM 1184 O O . THR A 1 148 ? -7.625 -15.224 -4.748 1.00 96.31 148 THR A O 1
ATOM 1187 N N . ASP A 1 149 ? -6.522 -13.297 -5.053 1.00 96.19 149 ASP A N 1
ATOM 1188 C CA . ASP A 1 149 ? -7.709 -12.440 -5.146 1.00 96.19 149 ASP A CA 1
ATOM 1189 C C . ASP A 1 149 ? -8.611 -12.412 -3.900 1.00 96.19 149 ASP A C 1
ATOM 1191 O O . ASP A 1 149 ? -9.675 -11.791 -3.934 1.00 96.19 149 ASP A O 1
ATOM 1195 N N . LYS A 1 150 ? -8.173 -12.989 -2.771 1.00 93.62 150 LYS A N 1
ATOM 1196 C CA . LYS A 1 150 ? -8.926 -13.004 -1.504 1.00 93.62 150 LYS A CA 1
ATOM 1197 C C . LYS A 1 150 ? -9.330 -11.594 -1.066 1.00 93.62 150 LYS A C 1
ATOM 1199 O O . LYS A 1 150 ? -10.439 -11.407 -0.574 1.00 93.62 150 LYS A O 1
ATOM 1204 N N . TYR A 1 151 ? -8.476 -10.598 -1.321 1.00 94.06 151 TYR A N 1
ATOM 1205 C CA . TYR A 1 151 ? -8.731 -9.191 -1.004 1.00 94.06 151 TYR A CA 1
ATOM 1206 C C . TYR A 1 151 ? -10.039 -8.638 -1.578 1.00 94.06 151 TYR A C 1
ATOM 1208 O O . TYR A 1 151 ? -10.665 -7.801 -0.932 1.00 94.06 151 TYR A O 1
ATOM 1216 N N . LYS A 1 152 ? -10.489 -9.129 -2.742 1.00 93.94 152 LYS A N 1
ATOM 1217 C CA . LYS A 1 152 ? -11.702 -8.644 -3.418 1.00 93.94 152 LYS A CA 1
ATOM 1218 C C . LYS A 1 152 ? -12.968 -8.823 -2.580 1.00 93.94 152 LYS A C 1
ATOM 1220 O O . LYS A 1 152 ? -13.872 -8.001 -2.684 1.00 93.94 152 LYS A O 1
ATOM 1225 N N . ASN A 1 153 ? -13.010 -9.844 -1.725 1.00 91.12 153 ASN A N 1
ATOM 1226 C CA . ASN A 1 153 ? -14.160 -10.134 -0.863 1.00 91.12 153 ASN A CA 1
ATOM 1227 C C . ASN A 1 153 ? -14.318 -9.135 0.294 1.00 91.12 153 ASN A C 1
ATOM 1229 O O . ASN A 1 153 ? -15.361 -9.109 0.939 1.00 91.12 153 ASN A O 1
ATOM 1233 N N . TYR A 1 154 ? -13.288 -8.330 0.561 1.00 91.81 154 TYR A N 1
ATOM 1234 C CA . TYR A 1 154 ? -13.198 -7.482 1.748 1.00 91.81 154 TYR A CA 1
ATOM 1235 C C . TYR A 1 154 ? -12.989 -6.002 1.408 1.00 91.81 154 TYR A C 1
ATOM 1237 O O . TYR A 1 154 ? -12.714 -5.204 2.299 1.00 91.81 154 TYR A O 1
ATOM 1245 N N . ILE A 1 155 ? -13.107 -5.625 0.128 1.00 93.38 155 ILE A N 1
ATOM 1246 C CA . ILE A 1 155 ? -12.922 -4.237 -0.297 1.00 93.38 155 ILE A CA 1
ATOM 1247 C C . ILE A 1 155 ? -14.074 -3.374 0.218 1.00 93.38 155 ILE A C 1
ATOM 1249 O O . ILE A 1 155 ? -15.229 -3.541 -0.179 1.00 93.38 155 ILE A O 1
ATOM 1253 N N . SER A 1 156 ? -13.736 -2.374 1.021 1.00 91.50 156 SER A N 1
ATOM 1254 C CA . SER A 1 156 ? -14.649 -1.311 1.413 1.00 91.50 156 SER A CA 1
ATOM 1255 C C . SER A 1 156 ? -14.682 -0.204 0.357 1.00 91.50 156 SER A C 1
ATOM 1257 O O . SER A 1 156 ? -13.666 0.402 0.019 1.00 91.50 156 SER A O 1
ATOM 1259 N N . ARG A 1 157 ? -15.876 0.095 -0.169 1.00 93.38 157 ARG A N 1
ATOM 1260 C CA . ARG A 1 157 ? -16.095 1.188 -1.140 1.00 93.38 157 ARG A CA 1
ATOM 1261 C C . ARG A 1 157 ? -16.576 2.491 -0.501 1.00 93.38 157 ARG A C 1
ATOM 1263 O O . ARG A 1 157 ? -16.689 3.500 -1.190 1.00 93.38 157 ARG A O 1
ATOM 1270 N N . SER A 1 158 ? -16.867 2.478 0.799 1.00 89.94 158 SER A N 1
ATOM 1271 C CA . SER A 1 158 ? -17.415 3.627 1.529 1.00 89.94 158 SER A CA 1
ATOM 1272 C C . SER A 1 158 ? -16.348 4.559 2.109 1.00 89.94 158 SER A C 1
ATOM 1274 O O . SER A 1 158 ? -16.683 5.619 2.632 1.00 89.94 158 SER A O 1
ATOM 1276 N N . ASN A 1 159 ? -15.076 4.163 2.072 1.00 91.12 159 ASN A N 1
ATOM 1277 C CA . ASN A 1 159 ? -13.968 4.945 2.613 1.00 91.12 159 ASN A CA 1
ATOM 1278 C C . ASN A 1 159 ? -13.450 6.002 1.606 1.00 91.12 159 ASN A C 1
ATOM 1280 O O . ASN A 1 159 ? -13.946 6.130 0.484 1.00 91.12 159 ASN A O 1
ATOM 1284 N N . LYS A 1 160 ? -12.425 6.767 2.009 1.00 92.94 160 LYS A N 1
ATOM 1285 C CA . LYS A 1 160 ? -11.817 7.843 1.203 1.00 92.94 160 LYS A CA 1
ATOM 1286 C C . LYS A 1 160 ? -11.304 7.347 -0.156 1.00 92.94 160 LYS A C 1
ATOM 1288 O O . LYS A 1 160 ? -11.515 8.006 -1.173 1.00 92.94 160 LYS A O 1
ATOM 1293 N N . THR A 1 161 ? -10.615 6.213 -0.159 1.00 95.19 161 THR A N 1
ATOM 1294 C CA . THR A 1 161 ? -9.898 5.628 -1.302 1.00 95.19 161 THR A CA 1
ATOM 1295 C C . THR A 1 161 ? -10.786 4.766 -2.193 1.00 95.19 161 THR A C 1
ATOM 1297 O O . THR A 1 161 ? -10.410 4.454 -3.320 1.00 95.19 161 THR A O 1
ATOM 1300 N N . LYS A 1 162 ? -11.988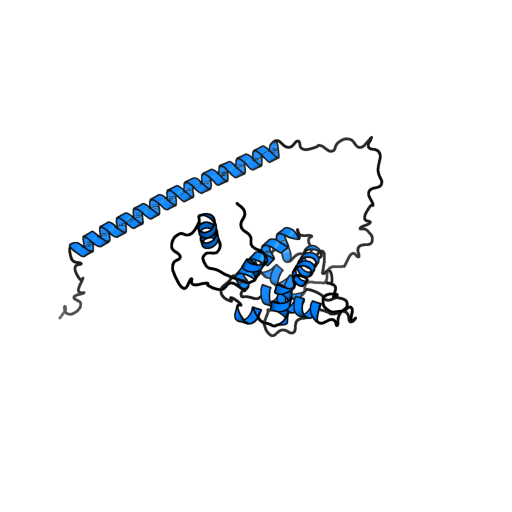 4.426 -1.719 1.00 95.12 162 LYS A N 1
ATOM 1301 C CA . LYS A 1 162 ? -12.993 3.590 -2.380 1.00 95.12 162 LYS A CA 1
ATOM 1302 C C . LYS A 1 162 ? -12.430 2.249 -2.861 1.00 95.12 162 LYS A C 1
ATOM 1304 O O . LYS A 1 162 ? -12.880 1.746 -3.888 1.00 95.12 162 LYS A O 1
ATOM 1309 N N . GLY A 1 163 ? -11.438 1.680 -2.175 1.00 95.81 163 GLY A N 1
ATOM 1310 C CA . GLY A 1 163 ? -10.787 0.435 -2.588 1.00 95.81 163 GLY A CA 1
ATOM 1311 C C . GLY A 1 163 ? -9.727 0.572 -3.685 1.00 95.81 163 GLY A C 1
ATOM 1312 O O . GLY A 1 163 ? -9.077 -0.416 -4.016 1.00 95.81 163 GLY A O 1
ATOM 1313 N N . HIS A 1 164 ? -9.528 1.757 -4.270 1.00 96.62 164 HIS A N 1
ATOM 1314 C CA . HIS A 1 164 ? -8.619 1.901 -5.410 1.00 96.62 164 HIS A CA 1
ATOM 1315 C C . HIS A 1 164 ? -7.151 1.655 -5.034 1.00 96.62 164 HIS A C 1
ATOM 1317 O O . HIS A 1 164 ? -6.371 1.210 -5.873 1.00 96.62 164 HIS A O 1
ATOM 1323 N N . ILE A 1 165 ? -6.757 1.925 -3.784 1.00 97.81 165 ILE A N 1
ATOM 1324 C CA . ILE A 1 165 ? -5.370 1.727 -3.348 1.00 97.81 165 ILE A CA 1
ATOM 1325 C C . ILE A 1 165 ? -5.061 0.238 -3.261 1.00 97.81 165 ILE A C 1
ATOM 1327 O O . ILE A 1 165 ? -4.078 -0.212 -3.853 1.00 97.81 165 ILE A O 1
ATOM 1331 N N . VAL A 1 166 ? -5.909 -0.544 -2.584 1.00 97.88 166 VAL A N 1
ATOM 1332 C CA . VAL A 1 166 ? -5.682 -1.992 -2.485 1.00 97.88 166 VAL A CA 1
ATOM 1333 C C . VAL A 1 166 ? -5.735 -2.683 -3.848 1.00 97.88 166 VAL A C 1
ATOM 1335 O O . VAL A 1 166 ? -4.960 -3.607 -4.092 1.00 97.88 166 VAL A O 1
ATOM 1338 N N . GLU A 1 167 ? -6.584 -2.216 -4.765 1.00 97.56 167 GLU A N 1
ATOM 1339 C CA . GLU A 1 167 ? -6.659 -2.760 -6.123 1.00 97.56 167 GLU A CA 1
ATOM 1340 C C . GLU A 1 167 ? -5.361 -2.557 -6.909 1.00 97.56 167 GLU A C 1
ATOM 1342 O O . GLU A 1 167 ? -4.872 -3.510 -7.523 1.00 97.56 167 GLU A O 1
ATOM 1347 N N . GLU A 1 168 ? -4.772 -1.359 -6.857 1.00 97.81 168 GLU A N 1
ATOM 1348 C CA . GLU A 1 168 ? -3.518 -1.072 -7.557 1.00 97.81 168 GLU A CA 1
ATOM 1349 C C . GLU A 1 168 ? -2.308 -1.745 -6.905 1.00 97.81 168 GLU A C 1
ATOM 1351 O O . GLU A 1 168 ? -1.440 -2.268 -7.608 1.00 97.81 168 GLU A O 1
ATOM 1356 N N . VAL A 1 169 ? -2.268 -1.820 -5.571 1.00 98.38 169 VAL A N 1
ATOM 1357 C CA . VAL A 1 169 ? -1.227 -2.577 -4.857 1.00 98.38 169 VAL A CA 1
ATOM 1358 C C . VAL A 1 169 ? -1.303 -4.062 -5.209 1.00 98.38 169 VAL A C 1
ATOM 1360 O O . VAL A 1 169 ? -0.290 -4.654 -5.585 1.00 98.38 169 VAL A O 1
ATOM 1363 N N . ALA A 1 170 ? -2.492 -4.670 -5.152 1.00 98.19 170 ALA A N 1
ATOM 1364 C CA . ALA A 1 170 ? -2.661 -6.088 -5.451 1.00 98.19 170 ALA A CA 1
ATOM 1365 C C . ALA A 1 170 ? -2.317 -6.417 -6.909 1.00 98.19 170 ALA A C 1
ATOM 1367 O O . ALA A 1 170 ? -1.666 -7.428 -7.184 1.00 98.19 170 ALA A O 1
ATOM 1368 N N . ALA A 1 171 ? -2.708 -5.555 -7.851 1.00 97.94 171 ALA A N 1
ATOM 1369 C CA . ALA A 1 171 ? -2.366 -5.724 -9.257 1.00 97.94 171 ALA A CA 1
ATOM 1370 C C . ALA A 1 171 ? -0.858 -5.626 -9.507 1.00 97.94 171 ALA A C 1
ATOM 1372 O O . ALA A 1 171 ? -0.305 -6.440 -10.249 1.00 97.94 171 ALA A O 1
ATOM 1373 N N . LEU A 1 172 ? -0.182 -4.678 -8.853 1.00 98.31 172 LEU A N 1
ATOM 1374 C CA . LEU A 1 172 ? 1.265 -4.543 -8.948 1.00 98.31 172 LEU A CA 1
ATOM 1375 C C . LEU A 1 172 ? 1.982 -5.764 -8.354 1.00 98.31 172 LEU A C 1
ATOM 1377 O O . LEU A 1 172 ? 2.850 -6.326 -9.018 1.00 98.31 172 LEU A O 1
ATOM 1381 N N . ILE A 1 173 ? 1.581 -6.234 -7.167 1.00 98.50 173 ILE A N 1
ATOM 1382 C CA . ILE A 1 173 ? 2.141 -7.446 -6.540 1.00 98.50 173 ILE A CA 1
ATOM 1383 C C . ILE A 1 173 ? 1.985 -8.658 -7.465 1.00 98.50 173 ILE A C 1
ATOM 1385 O O . ILE A 1 173 ? 2.953 -9.376 -7.708 1.00 98.50 173 ILE A O 1
ATOM 1389 N N . LYS A 1 174 ? 0.807 -8.867 -8.062 1.00 98.00 174 LYS A N 1
ATOM 1390 C CA . LYS A 1 174 ? 0.594 -9.963 -9.024 1.00 98.00 174 LYS A CA 1
ATOM 1391 C C . LYS A 1 174 ? 1.579 -9.929 -10.187 1.00 98.00 174 LYS A C 1
ATOM 1393 O O . LYS A 1 174 ? 2.085 -10.970 -10.597 1.00 98.00 174 LYS A O 1
ATOM 1398 N N . VAL A 1 175 ? 1.856 -8.741 -10.718 1.00 97.12 175 VAL A N 1
ATOM 1399 C CA . VAL A 1 175 ? 2.813 -8.571 -11.813 1.00 97.12 175 VAL A CA 1
ATOM 1400 C C . VAL A 1 175 ? 4.250 -8.808 -11.348 1.00 97.12 175 VAL A C 1
ATOM 1402 O O . VAL A 1 175 ? 5.004 -9.455 -12.068 1.00 97.12 175 VAL A O 1
ATOM 1405 N N . LEU A 1 176 ? 4.621 -8.370 -10.142 1.00 98.00 176 LEU A N 1
ATOM 1406 C CA . LEU A 1 176 ? 5.942 -8.644 -9.559 1.00 98.00 176 LEU A CA 1
ATOM 1407 C C . LEU A 1 176 ? 6.187 -10.147 -9.327 1.00 98.00 176 LEU A C 1
ATOM 1409 O O . LEU A 1 176 ? 7.322 -10.625 -9.427 1.00 98.00 176 LEU A O 1
ATOM 1413 N N . TRP A 1 177 ? 5.120 -10.900 -9.053 1.00 97.88 177 TRP A N 1
ATOM 1414 C CA . TRP A 1 177 ? 5.163 -12.327 -8.727 1.00 97.88 177 TRP A CA 1
ATOM 1415 C C . TRP A 1 177 ? 4.808 -13.270 -9.881 1.00 97.88 177 TRP A C 1
ATOM 1417 O O . TRP A 1 177 ? 4.812 -14.486 -9.688 1.00 97.88 177 TRP A O 1
ATOM 1427 N N . ASN A 1 178 ? 4.562 -12.761 -11.093 1.00 94.62 178 ASN A N 1
ATOM 1428 C CA . ASN A 1 178 ? 4.283 -13.626 -12.244 1.00 94.62 178 ASN A CA 1
ATOM 1429 C C . ASN A 1 178 ? 5.540 -14.325 -12.802 1.00 94.62 178 ASN A C 1
ATOM 1431 O O . ASN A 1 178 ? 5.417 -15.374 -13.426 1.00 94.62 178 ASN A O 1
ATOM 1435 N N . GLY A 1 179 ? 6.734 -13.779 -12.532 1.00 93.88 179 GLY A N 1
ATOM 1436 C CA . GLY A 1 179 ? 8.029 -14.343 -12.923 1.00 93.88 179 GLY A CA 1
ATOM 1437 C C . GLY A 1 179 ? 8.483 -14.055 -14.359 1.00 93.88 179 GLY A C 1
ATOM 1438 O O . GLY A 1 179 ? 9.519 -14.570 -14.766 1.00 93.88 179 GLY A O 1
ATOM 1439 N N . ASN A 1 180 ? 7.758 -13.229 -15.115 1.00 94.31 180 ASN A N 1
ATOM 1440 C CA . ASN A 1 180 ? 7.981 -13.032 -16.553 1.00 94.31 180 ASN A CA 1
ATOM 1441 C C . ASN A 1 180 ? 8.819 -11.787 -16.892 1.00 94.31 180 ASN A C 1
ATOM 1443 O O . ASN A 1 180 ? 9.255 -11.621 -18.037 1.00 94.31 180 ASN A O 1
ATOM 1447 N N . TYR A 1 181 ? 9.016 -10.885 -15.929 1.00 96.44 181 TYR A N 1
ATOM 1448 C CA . TYR A 1 181 ? 9.530 -9.543 -16.187 1.00 96.44 181 TYR A CA 1
ATOM 1449 C C . TYR A 1 181 ? 10.784 -9.228 -15.378 1.00 96.44 181 TYR A C 1
ATOM 1451 O O . TYR A 1 181 ? 10.901 -9.582 -14.209 1.00 96.44 181 TYR A O 1
ATOM 1459 N N . LYS A 1 182 ? 11.700 -8.482 -16.003 1.00 97.12 182 LYS A N 1
ATOM 1460 C CA . LYS A 1 182 ? 12.898 -7.962 -15.341 1.00 97.12 182 LYS A CA 1
ATOM 1461 C C . LYS A 1 182 ? 12.543 -6.753 -14.487 1.00 97.12 182 LYS A C 1
ATOM 1463 O O . LYS A 1 182 ? 13.025 -6.609 -13.368 1.00 97.12 182 LYS A O 1
ATOM 1468 N N . CYS A 1 183 ? 11.717 -5.855 -15.023 1.00 97.31 183 CYS A N 1
ATOM 1469 C CA . CYS A 1 183 ? 11.198 -4.716 -14.278 1.00 97.31 183 CYS A CA 1
ATOM 1470 C C . CYS A 1 183 ? 9.887 -4.174 -14.853 1.00 97.31 183 CYS A C 1
ATOM 1472 O O . CYS A 1 183 ? 9.618 -4.298 -16.049 1.00 97.31 183 CYS A O 1
ATOM 1474 N N . VAL A 1 184 ? 9.096 -3.529 -13.996 1.00 98.06 184 VAL A N 1
ATOM 1475 C CA . VAL A 1 184 ? 7.791 -2.931 -14.320 1.00 98.06 184 VAL A CA 1
ATOM 1476 C C . VAL A 1 184 ? 7.644 -1.546 -13.686 1.00 98.06 184 VAL A C 1
ATOM 1478 O O . VAL A 1 184 ? 8.393 -1.189 -12.782 1.00 98.06 184 VAL A O 1
ATOM 1481 N N . ALA A 1 185 ? 6.715 -0.732 -14.172 1.00 98.06 185 ALA A N 1
ATOM 1482 C CA . ALA A 1 185 ? 6.421 0.601 -13.661 1.00 98.06 185 ALA A CA 1
ATOM 1483 C C . ALA A 1 185 ? 5.145 0.606 -12.808 1.00 98.06 185 ALA A C 1
ATOM 1485 O O . ALA A 1 185 ? 4.131 0.039 -13.196 1.00 98.06 185 ALA A O 1
ATOM 1486 N N . SER A 1 186 ? 5.167 1.325 -11.687 1.00 96.94 186 SER A N 1
ATOM 1487 C CA . SER A 1 186 ? 4.028 1.528 -10.782 1.00 96.94 186 SER A CA 1
ATOM 1488 C C . SER A 1 186 ? 3.205 2.780 -11.140 1.00 96.94 186 SER A C 1
ATOM 1490 O O . SER A 1 186 ? 2.794 3.528 -10.255 1.00 96.94 186 SER A O 1
ATOM 1492 N N . LYS A 1 187 ? 2.995 3.055 -12.439 1.00 96.00 187 LYS A N 1
ATOM 1493 C CA . LYS A 1 187 ? 2.378 4.314 -12.913 1.00 96.00 187 LYS A CA 1
ATOM 1494 C C . LYS A 1 187 ? 0.980 4.530 -12.338 1.00 96.00 187 LYS A C 1
ATOM 1496 O O . LYS A 1 187 ? 0.709 5.609 -11.814 1.00 96.00 187 LYS A O 1
ATOM 1501 N N . ASP A 1 188 ? 0.139 3.503 -12.416 1.00 95.94 188 ASP A N 1
ATOM 1502 C CA . ASP A 1 188 ? -1.252 3.561 -11.966 1.00 95.94 188 ASP A CA 1
ATOM 1503 C C . ASP A 1 188 ? -1.325 3.739 -10.444 1.00 95.94 188 ASP A C 1
ATOM 1505 O O . ASP A 1 188 ? -1.973 4.667 -9.963 1.00 95.94 188 ASP A O 1
ATOM 1509 N N . LEU A 1 189 ? -0.538 2.970 -9.681 1.00 96.81 189 LEU A N 1
ATOM 1510 C CA . LEU A 1 189 ? -0.425 3.152 -8.231 1.00 96.81 189 LEU A CA 1
ATOM 1511 C C . LEU A 1 189 ? 0.048 4.566 -7.862 1.00 96.81 189 LEU A C 1
ATOM 1513 O O . LEU A 1 189 ? -0.565 5.215 -7.016 1.00 96.81 189 LEU A O 1
ATOM 1517 N N . ARG A 1 190 ? 1.106 5.080 -8.508 1.00 95.81 190 ARG A N 1
ATOM 1518 C CA . ARG A 1 190 ? 1.594 6.449 -8.275 1.00 95.81 190 ARG A CA 1
ATOM 1519 C C . ARG A 1 190 ? 0.505 7.477 -8.560 1.00 95.81 190 ARG A C 1
ATOM 1521 O O . ARG A 1 190 ? 0.338 8.417 -7.786 1.00 95.81 190 ARG A O 1
ATOM 1528 N N . TYR A 1 191 ? -0.223 7.308 -9.660 1.00 95.56 191 TYR A N 1
ATOM 1529 C CA . TYR A 1 191 ? -1.316 8.196 -10.027 1.00 95.56 191 TYR A CA 1
ATOM 1530 C C . TYR A 1 191 ? -2.408 8.200 -8.953 1.00 95.56 191 TYR A C 1
ATOM 1532 O O . TYR A 1 191 ? -2.766 9.274 -8.470 1.00 95.56 191 TYR A O 1
ATOM 1540 N N . VAL A 1 192 ? -2.889 7.025 -8.532 1.00 96.06 192 VAL A N 1
ATOM 1541 C CA . VAL A 1 192 ? -3.944 6.899 -7.513 1.00 96.06 192 VAL A CA 1
ATOM 1542 C C . VAL A 1 192 ? -3.480 7.463 -6.166 1.00 96.06 192 VAL A C 1
ATOM 1544 O O . VAL A 1 192 ? -4.206 8.254 -5.563 1.00 96.06 192 VAL A O 1
ATOM 1547 N N . MET A 1 193 ? -2.252 7.160 -5.727 1.00 95.94 193 MET A N 1
ATOM 1548 C CA . MET A 1 193 ? -1.658 7.763 -4.523 1.00 95.94 193 MET A CA 1
ATOM 1549 C C . MET A 1 193 ? -1.668 9.294 -4.605 1.00 95.94 193 MET A C 1
ATOM 1551 O O . MET A 1 193 ? -2.110 9.965 -3.672 1.00 95.94 193 MET A O 1
ATOM 1555 N N . GLY A 1 194 ? -1.247 9.847 -5.747 1.00 95.62 194 GLY A N 1
ATOM 1556 C CA . GLY A 1 194 ? -1.265 11.281 -6.006 1.00 95.62 194 GLY A CA 1
ATOM 1557 C C . GLY A 1 194 ? -2.673 11.879 -5.970 1.00 95.62 194 GLY A C 1
ATOM 1558 O O . GLY A 1 194 ? -2.849 12.995 -5.486 1.00 95.62 194 GLY A O 1
ATOM 1559 N N . GLN A 1 195 ? -3.708 11.167 -6.426 1.00 95.56 195 GLN A N 1
ATOM 1560 C CA . GLN A 1 195 ? -5.085 11.673 -6.353 1.00 95.56 195 GLN A CA 1
ATOM 1561 C C . GLN A 1 195 ? -5.523 11.928 -4.907 1.00 95.56 195 GLN A C 1
ATOM 1563 O O . GLN A 1 195 ? -6.085 12.991 -4.631 1.00 95.56 195 GLN A O 1
ATOM 1568 N N . TYR A 1 196 ? -5.211 11.003 -3.995 1.00 95.56 196 TYR A N 1
ATOM 1569 C CA . TYR A 1 196 ? -5.644 11.051 -2.595 1.00 95.56 196 TYR A CA 1
ATOM 1570 C C . TYR A 1 196 ? -4.704 11.803 -1.651 1.00 95.56 196 TYR A C 1
ATOM 1572 O O . TYR A 1 196 ? -5.152 12.233 -0.578 1.00 95.56 196 TYR A O 1
ATOM 1580 N N . GLN A 1 197 ? -3.433 11.957 -2.029 1.00 95.44 197 GLN A N 1
ATOM 1581 C CA . GLN A 1 197 ? -2.441 12.704 -1.268 1.00 95.44 197 GLN A CA 1
ATOM 1582 C C . GLN A 1 197 ? -1.555 13.544 -2.193 1.00 95.44 197 GLN A C 1
ATOM 1584 O O . GLN A 1 197 ? -0.814 13.029 -3.032 1.00 95.44 197 GLN A O 1
ATOM 1589 N N . GLN A 1 198 ? -1.623 14.867 -2.025 1.00 93.06 198 GLN A N 1
ATOM 1590 C CA . GLN A 1 198 ? -1.047 15.821 -2.977 1.00 93.06 198 GLN A CA 1
ATOM 1591 C C . GLN A 1 198 ? 0.481 15.760 -3.044 1.00 93.06 198 GLN A C 1
ATOM 1593 O O . GLN A 1 198 ? 1.031 15.892 -4.138 1.00 93.06 198 GLN A O 1
ATOM 1598 N N . ILE A 1 199 ? 1.157 15.490 -1.919 1.00 92.81 199 ILE A N 1
ATOM 1599 C CA . ILE A 1 199 ? 2.627 15.394 -1.865 1.00 92.81 199 ILE A CA 1
ATOM 1600 C C . ILE A 1 199 ? 3.185 14.313 -2.810 1.00 92.81 199 ILE A C 1
ATOM 1602 O O . ILE A 1 199 ? 4.295 14.446 -3.316 1.00 92.81 199 ILE A O 1
ATOM 1606 N N . PHE A 1 200 ? 2.387 13.295 -3.163 1.00 93.56 200 PHE A N 1
ATOM 1607 C CA . PHE A 1 200 ? 2.792 12.225 -4.082 1.00 93.56 200 PHE A CA 1
ATOM 1608 C C . PHE A 1 200 ? 2.493 12.510 -5.566 1.00 93.56 200 PHE A C 1
ATOM 1610 O O . PHE A 1 200 ? 2.844 11.697 -6.423 1.00 93.56 200 PHE A O 1
ATOM 1617 N N . ARG A 1 201 ? 1.875 13.653 -5.913 1.00 91.94 201 ARG A N 1
ATOM 1618 C CA . ARG A 1 201 ? 1.621 14.043 -7.320 1.00 91.94 201 ARG A CA 1
ATOM 1619 C C . ARG A 1 201 ? 2.893 14.482 -8.047 1.00 91.94 201 ARG A C 1
ATOM 1621 O O . ARG A 1 201 ? 3.029 14.250 -9.250 1.00 91.94 201 ARG A O 1
ATOM 1628 N N . GLY A 1 202 ? 3.793 15.145 -7.323 1.00 89.88 202 GLY A N 1
ATOM 1629 C CA . GLY A 1 202 ? 5.016 15.732 -7.864 1.00 89.88 202 GLY A CA 1
ATOM 1630 C C . GLY A 1 202 ? 6.110 14.712 -8.186 1.00 89.88 202 GLY A C 1
ATOM 1631 O O . GLY A 1 202 ? 5.926 13.496 -8.083 1.00 89.88 202 GLY A O 1
ATOM 1632 N N . ILE A 1 203 ? 7.268 15.234 -8.585 1.00 92.44 203 ILE A N 1
ATOM 1633 C CA . ILE A 1 203 ? 8.518 14.480 -8.794 1.00 92.44 203 ILE A CA 1
ATOM 1634 C C . ILE A 1 203 ? 9.558 14.800 -7.712 1.00 92.44 203 ILE A C 1
ATOM 1636 O O . ILE A 1 203 ? 10.741 14.511 -7.878 1.00 92.44 203 ILE A O 1
ATOM 1640 N N . GLU A 1 204 ? 9.128 15.417 -6.615 1.00 92.75 204 GLU A N 1
ATOM 1641 C CA . GLU A 1 204 ? 9.982 15.705 -5.468 1.00 92.75 204 GLU A CA 1
ATOM 1642 C C . GLU A 1 204 ? 10.325 14.421 -4.710 1.00 92.75 204 GLU A C 1
ATOM 1644 O O . GLU A 1 204 ? 9.568 13.445 -4.719 1.00 92.75 204 GLU A O 1
ATOM 1649 N N . GLN A 1 205 ? 11.483 14.424 -4.052 1.00 93.31 205 GLN A N 1
ATOM 1650 C CA . GLN A 1 205 ? 11.842 13.368 -3.105 1.00 93.31 205 GLN A CA 1
ATOM 1651 C C . GLN A 1 205 ? 10.885 13.400 -1.910 1.00 93.31 205 GLN A C 1
ATOM 1653 O O . GLN A 1 205 ? 10.466 14.472 -1.484 1.00 93.31 205 GLN A O 1
ATOM 1658 N N . GLN A 1 206 ? 10.552 12.226 -1.380 1.00 96.69 206 GLN A N 1
ATOM 1659 C CA . GLN A 1 206 ? 9.652 12.067 -0.237 1.00 96.69 206 GLN A CA 1
ATOM 1660 C C . GLN A 1 206 ? 10.256 11.095 0.773 1.00 96.69 206 GLN A C 1
ATOM 1662 O O . GLN A 1 206 ? 11.119 10.282 0.422 1.00 96.69 206 GLN A O 1
ATOM 1667 N N . ASP A 1 207 ? 9.776 11.155 2.011 1.00 97.81 207 ASP A N 1
ATOM 1668 C CA . ASP A 1 207 ? 10.146 10.198 3.047 1.00 97.81 207 ASP A CA 1
ATOM 1669 C C . ASP A 1 207 ? 9.428 8.853 2.815 1.00 97.81 207 ASP A C 1
ATOM 1671 O O . ASP A 1 207 ? 8.200 8.771 2.711 1.00 97.81 207 ASP A O 1
ATOM 1675 N N . SER A 1 208 ? 10.197 7.763 2.728 1.00 97.94 208 SER A N 1
ATOM 1676 C CA . SER A 1 208 ? 9.646 6.413 2.573 1.00 97.94 208 SER A CA 1
ATOM 1677 C C . SER A 1 208 ? 8.814 5.961 3.772 1.00 97.94 208 SER A C 1
ATOM 1679 O O . SER A 1 208 ? 7.872 5.191 3.598 1.00 97.94 208 SER A O 1
ATOM 1681 N N . HIS A 1 209 ? 9.139 6.421 4.980 1.00 97.38 209 HIS A N 1
ATOM 1682 C CA . HIS A 1 209 ? 8.395 6.082 6.188 1.00 97.38 209 HIS A CA 1
ATOM 1683 C C . HIS A 1 209 ? 7.034 6.786 6.225 1.00 97.38 209 HIS A C 1
ATOM 1685 O O . HIS A 1 209 ? 6.024 6.168 6.568 1.00 97.38 209 HIS A O 1
ATOM 1691 N N . GLU A 1 210 ? 6.979 8.053 5.805 1.00 97.50 210 GLU A N 1
ATOM 1692 C CA . GLU A 1 210 ? 5.710 8.771 5.641 1.00 97.50 210 GLU A CA 1
ATOM 1693 C C . GLU A 1 210 ? 4.829 8.075 4.596 1.00 97.50 210 GLU A C 1
ATOM 1695 O O . GLU A 1 210 ? 3.657 7.790 4.855 1.00 97.50 210 GLU A O 1
ATOM 1700 N N . PHE A 1 211 ? 5.410 7.711 3.447 1.00 98.31 211 PHE A N 1
ATOM 1701 C CA . PHE A 1 211 ? 4.709 6.937 2.423 1.00 98.31 211 PHE A CA 1
ATOM 1702 C C . PHE A 1 211 ? 4.165 5.611 2.966 1.00 98.31 211 PHE A C 1
ATOM 1704 O O . PHE A 1 211 ? 2.996 5.300 2.736 1.00 98.31 211 PHE A O 1
ATOM 1711 N N . LEU A 1 212 ? 4.980 4.847 3.703 1.00 98.44 212 LEU A N 1
ATOM 1712 C CA . LEU A 1 212 ? 4.554 3.590 4.316 1.00 98.44 212 LEU A CA 1
ATOM 1713 C C . LEU A 1 212 ? 3.382 3.808 5.274 1.00 98.44 212 LEU A C 1
ATOM 1715 O O . LEU A 1 212 ? 2.390 3.096 5.181 1.00 98.44 212 LEU A O 1
ATOM 1719 N N . THR A 1 213 ? 3.475 4.797 6.160 1.00 97.31 213 THR A N 1
ATOM 1720 C CA . THR A 1 213 ? 2.436 5.070 7.164 1.00 97.31 213 THR A CA 1
ATOM 1721 C C . THR A 1 213 ? 1.097 5.393 6.499 1.00 97.31 213 THR A C 1
ATOM 1723 O O . THR A 1 213 ? 0.072 4.813 6.857 1.00 97.31 213 THR A O 1
ATOM 1726 N N . ILE A 1 214 ? 1.110 6.252 5.473 1.00 97.81 214 ILE A N 1
ATOM 1727 C CA . ILE A 1 214 ? -0.093 6.609 4.705 1.00 97.81 214 ILE A CA 1
ATOM 1728 C C . ILE A 1 214 ? -0.649 5.393 3.958 1.00 97.81 214 ILE A C 1
ATOM 1730 O O . ILE A 1 214 ? -1.855 5.150 3.973 1.00 97.81 214 ILE A O 1
ATOM 1734 N N . LEU A 1 215 ? 0.221 4.618 3.307 1.00 98.25 215 LEU A N 1
ATOM 1735 C CA . LEU A 1 215 ? -0.189 3.432 2.564 1.00 98.25 215 LEU A CA 1
ATOM 1736 C C . LEU A 1 215 ? -0.839 2.391 3.485 1.00 98.25 215 LEU A C 1
ATOM 1738 O O . LEU A 1 215 ? -1.850 1.802 3.116 1.00 98.25 215 LEU A O 1
ATOM 1742 N N . MET A 1 216 ? -0.287 2.179 4.678 1.00 97.81 216 MET A N 1
ATOM 1743 C CA . MET A 1 216 ? -0.795 1.205 5.646 1.00 97.81 216 MET A CA 1
ATOM 1744 C C . MET A 1 216 ? -2.162 1.601 6.199 1.00 97.81 216 MET A C 1
ATOM 1746 O O . MET A 1 216 ? -3.052 0.753 6.248 1.00 97.81 216 MET A O 1
ATOM 1750 N N . ASP A 1 217 ? -2.363 2.880 6.529 1.00 95.69 217 ASP A N 1
ATOM 1751 C CA . ASP A 1 217 ? -3.671 3.399 6.947 1.00 95.69 217 ASP A CA 1
ATOM 1752 C C . ASP A 1 217 ? -4.731 3.192 5.852 1.00 95.69 217 ASP A C 1
ATOM 1754 O O . ASP A 1 217 ? -5.830 2.690 6.103 1.00 95.69 217 ASP A O 1
ATOM 1758 N N . TRP A 1 218 ? -4.381 3.487 4.598 1.00 97.44 218 TRP A N 1
ATOM 1759 C CA . TRP A 1 218 ? -5.302 3.315 3.476 1.00 97.44 218 TRP A CA 1
ATOM 1760 C C . TRP A 1 218 ? -5.577 1.856 3.141 1.00 97.44 218 TRP A C 1
ATOM 1762 O O . TRP A 1 218 ? -6.730 1.515 2.901 1.00 97.44 218 TRP A O 1
ATOM 1772 N N . LEU A 1 219 ? -4.571 0.979 3.170 1.00 97.44 219 LEU A N 1
ATOM 1773 C CA . LEU A 1 219 ? -4.783 -0.456 2.982 1.00 97.44 219 LEU A CA 1
ATOM 1774 C C . LEU A 1 219 ? -5.645 -1.038 4.108 1.00 97.44 219 LEU A C 1
ATOM 1776 O O . LEU A 1 219 ? -6.525 -1.856 3.839 1.00 97.44 219 LEU A O 1
ATOM 1780 N N . HIS A 1 220 ? -5.427 -0.609 5.356 1.00 95.75 220 HIS A N 1
ATOM 1781 C CA . HIS A 1 220 ? -6.264 -1.006 6.484 1.00 95.75 220 HIS A CA 1
ATOM 1782 C C . HIS A 1 220 ? -7.712 -0.556 6.269 1.00 95.75 220 HIS A C 1
ATOM 1784 O O . HIS A 1 220 ? -8.624 -1.364 6.434 1.00 95.75 220 HIS A O 1
ATOM 1790 N N . SER A 1 221 ? -7.923 0.696 5.849 1.00 95.25 221 SER A N 1
ATOM 1791 C CA . SER A 1 221 ? -9.251 1.244 5.564 1.00 95.25 221 SER A CA 1
ATOM 1792 C C . SER A 1 221 ? -9.936 0.565 4.369 1.00 95.25 221 SER A C 1
ATOM 1794 O O . SER A 1 221 ? -11.142 0.313 4.416 1.00 95.25 221 SER A O 1
ATOM 1796 N N . ASP A 1 222 ? -9.190 0.254 3.305 1.00 96.50 222 ASP A N 1
ATOM 1797 C CA . ASP A 1 222 ? -9.671 -0.435 2.098 1.00 96.50 222 ASP A CA 1
ATOM 1798 C C . ASP A 1 222 ? -10.078 -1.880 2.361 1.00 96.50 222 ASP A C 1
ATOM 1800 O O . ASP A 1 222 ? -10.999 -2.364 1.713 1.00 96.50 222 ASP A O 1
ATOM 1804 N N . LEU A 1 223 ? -9.441 -2.552 3.319 1.00 94.62 223 LEU A N 1
ATOM 1805 C CA . LEU A 1 223 ? -9.717 -3.946 3.682 1.00 94.62 223 LEU A CA 1
ATOM 1806 C C . LEU A 1 223 ? -10.492 -4.084 4.993 1.00 94.62 223 LEU A C 1
ATOM 1808 O O . LEU A 1 223 ? -10.498 -5.152 5.609 1.00 94.62 223 LEU A O 1
ATOM 1812 N N . GLN A 1 224 ? -11.093 -2.990 5.448 1.00 90.00 224 GLN A N 1
ATOM 1813 C CA . GLN A 1 224 ? -11.737 -2.925 6.742 1.00 90.00 224 GLN A CA 1
ATOM 1814 C C . GLN A 1 224 ? -13.065 -3.689 6.736 1.00 90.00 224 GLN A C 1
ATOM 1816 O O . GLN A 1 224 ? -13.981 -3.388 5.972 1.00 90.00 224 GLN A O 1
ATOM 1821 N N . THR A 1 225 ? -13.194 -4.618 7.672 1.00 83.75 225 THR A N 1
ATOM 1822 C CA . THR A 1 225 ? -14.403 -5.385 7.965 1.00 83.75 225 THR A CA 1
ATOM 1823 C C . THR A 1 225 ? -14.900 -5.050 9.365 1.00 83.75 225 THR A C 1
ATOM 1825 O O . THR A 1 225 ? -14.138 -4.574 10.210 1.00 83.75 225 THR A O 1
ATOM 1828 N N . LEU A 1 226 ? -16.194 -5.245 9.609 1.00 76.00 226 LEU A N 1
ATOM 1829 C CA . LEU A 1 226 ? -16.748 -5.152 10.956 1.00 76.00 226 LEU A CA 1
ATOM 1830 C C . LEU A 1 226 ? -16.638 -6.519 11.621 1.00 76.00 226 LEU A C 1
ATOM 1832 O O . LEU A 1 226 ? -17.172 -7.501 11.109 1.00 76.00 226 LEU A O 1
ATOM 1836 N N . TYR A 1 227 ? -15.974 -6.563 12.768 1.00 71.44 227 TYR A N 1
ATOM 1837 C CA . TYR A 1 227 ? -16.012 -7.708 13.659 1.00 71.44 227 TYR A CA 1
ATOM 1838 C C . TYR A 1 227 ? -17.120 -7.492 14.685 1.00 71.44 227 TYR A C 1
ATOM 1840 O O . TYR A 1 227 ? -17.122 -6.507 15.418 1.00 71.44 227 TYR A O 1
ATOM 1848 N N . VAL A 1 228 ? -18.079 -8.411 14.741 1.00 63.69 228 VAL A N 1
ATOM 1849 C CA . VAL A 1 228 ? -19.103 -8.418 15.788 1.00 63.69 228 VAL A CA 1
ATOM 1850 C C . VAL A 1 228 ? -18.745 -9.550 16.747 1.00 63.69 228 VAL A C 1
ATOM 1852 O O . VAL A 1 228 ? -18.826 -10.712 16.348 1.00 63.69 228 VAL A O 1
ATOM 1855 N N . PRO A 1 229 ? -18.323 -9.258 17.990 1.00 63.62 229 PRO A N 1
ATOM 1856 C CA . PRO A 1 229 ? -18.073 -10.303 18.970 1.00 63.62 229 PRO A CA 1
ATOM 1857 C C . PRO A 1 229 ? -19.368 -11.082 19.226 1.00 63.62 229 PRO A C 1
ATOM 1859 O O . PRO A 1 229 ? -20.376 -10.490 19.602 1.00 63.62 229 PRO A O 1
ATOM 1862 N N . GLU A 1 230 ? -19.343 -12.405 19.061 1.00 61.25 230 GLU A N 1
ATOM 1863 C CA . GLU A 1 230 ? -20.535 -13.249 19.248 1.00 61.25 230 GLU A CA 1
ATOM 1864 C C . GLU A 1 230 ? -21.053 -13.254 20.697 1.00 61.25 230 GLU A C 1
ATOM 1866 O O . GLU A 1 230 ? -22.220 -13.563 20.936 1.00 61.25 230 GLU A O 1
ATOM 1871 N N . LYS A 1 231 ? -20.204 -12.914 21.679 1.00 63.81 231 LYS A N 1
ATOM 1872 C CA . LYS A 1 231 ? -20.565 -12.820 23.101 1.00 63.81 231 LYS A CA 1
ATOM 1873 C C . LYS A 1 231 ? -19.806 -11.679 23.792 1.00 63.81 231 LYS A C 1
ATOM 1875 O O . LYS A 1 231 ? -18.614 -11.507 23.511 1.00 63.81 231 LYS A O 1
ATOM 1880 N N . PRO A 1 232 ? -20.438 -10.937 24.722 1.00 62.94 232 PRO A N 1
ATOM 1881 C CA . PRO A 1 232 ? -19.717 -10.051 25.629 1.00 62.94 232 PRO A CA 1
ATOM 1882 C C . PRO A 1 232 ? -18.722 -10.891 26.436 1.00 62.94 232 PRO A C 1
ATOM 1884 O O . PRO A 1 232 ? -19.101 -11.903 27.022 1.00 62.94 232 PRO A O 1
ATOM 1887 N N . ARG A 1 233 ? -17.441 -10.517 26.422 1.00 69.12 233 ARG A N 1
ATOM 1888 C CA . ARG A 1 233 ? -16.445 -11.145 27.295 1.00 69.12 233 ARG A CA 1
ATOM 1889 C C . ARG A 1 233 ? -16.538 -10.483 28.665 1.00 69.12 233 ARG A C 1
ATOM 1891 O O . ARG A 1 233 ? -16.280 -9.286 28.772 1.00 69.12 233 ARG A O 1
ATOM 1898 N N . ASP A 1 234 ? -16.878 -11.252 29.690 1.00 73.94 234 ASP A N 1
ATOM 1899 C CA . ASP A 1 234 ? -16.756 -10.795 31.073 1.00 73.94 234 ASP A CA 1
ATOM 1900 C C . ASP A 1 234 ? -15.265 -10.778 31.462 1.00 73.94 234 ASP A C 1
ATOM 1902 O O . ASP A 1 234 ? -14.533 -11.718 31.153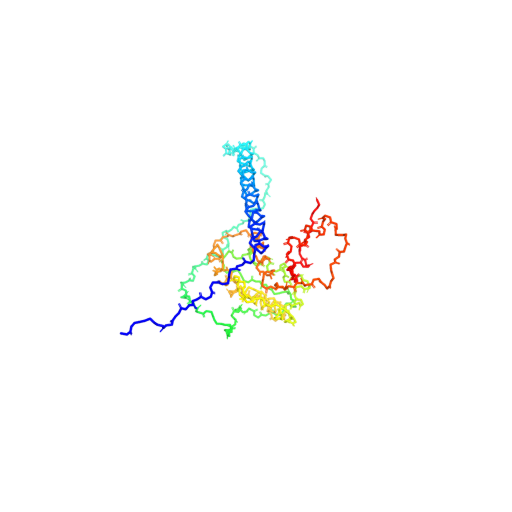 1.00 73.94 234 ASP A O 1
ATOM 1906 N N . ASN A 1 235 ? -14.812 -9.708 32.128 1.00 79.88 235 ASN A N 1
ATOM 1907 C CA . ASN A 1 235 ? -13.423 -9.471 32.574 1.00 79.88 235 ASN A CA 1
ATOM 1908 C C . ASN A 1 235 ? -12.376 -9.209 31.465 1.00 79.88 235 ASN A C 1
ATOM 1910 O O . ASN A 1 235 ? -11.392 -9.934 31.334 1.00 79.88 235 ASN A O 1
ATOM 1914 N N . ILE A 1 236 ? -12.544 -8.118 30.711 1.00 86.50 236 ILE A N 1
ATOM 1915 C CA . ILE A 1 236 ? -11.551 -7.620 29.739 1.00 86.50 236 ILE A CA 1
ATOM 1916 C C . ILE A 1 236 ? -10.407 -6.900 30.475 1.00 86.50 236 ILE A C 1
ATOM 1918 O O . ILE A 1 236 ? -10.651 -5.996 31.279 1.00 86.50 236 ILE A O 1
ATOM 1922 N N . THR A 1 237 ? -9.154 -7.260 30.190 1.00 90.81 237 THR A N 1
ATOM 1923 C CA . THR A 1 237 ? -7.975 -6.577 30.756 1.00 90.81 237 THR A CA 1
ATOM 1924 C C . THR A 1 237 ? -7.854 -5.127 30.248 1.00 90.81 237 THR A C 1
ATOM 1926 O O . THR A 1 237 ? -8.366 -4.807 29.173 1.00 90.81 237 THR A O 1
ATOM 1929 N N . PRO A 1 238 ? -7.146 -4.214 30.950 1.00 91.69 238 PRO A N 1
ATOM 1930 C CA . PRO A 1 238 ? -6.944 -2.845 30.459 1.00 91.69 238 PRO A CA 1
ATOM 1931 C C . PRO A 1 238 ? -6.319 -2.780 29.057 1.00 91.69 238 PRO A C 1
ATOM 1933 O O . PRO A 1 238 ? -6.731 -1.957 28.242 1.00 91.69 238 PRO A O 1
ATOM 1936 N N . SER A 1 239 ? -5.371 -3.675 28.755 1.00 91.44 239 SER A N 1
ATOM 1937 C CA . SER A 1 239 ? -4.731 -3.770 27.438 1.00 91.44 239 SER A CA 1
ATOM 1938 C C . SER A 1 239 ? -5.723 -4.184 26.351 1.00 91.44 239 SER A C 1
ATOM 1940 O O . SER A 1 239 ? -5.817 -3.510 25.328 1.00 91.44 239 SER A O 1
ATOM 1942 N N . GLU A 1 240 ? -6.529 -5.220 26.588 1.00 88.56 240 GLU A N 1
ATOM 1943 C CA . GLU A 1 240 ? -7.566 -5.641 25.637 1.00 88.56 240 GLU A CA 1
ATOM 1944 C C . GLU A 1 240 ? -8.640 -4.567 25.449 1.00 88.56 240 GLU A C 1
ATOM 1946 O O . GLU A 1 240 ? -9.086 -4.334 24.328 1.00 88.56 240 GLU A O 1
ATOM 1951 N N . LYS A 1 241 ? -9.031 -3.865 26.520 1.00 89.31 241 LYS A N 1
ATOM 1952 C CA . LYS A 1 241 ? -9.981 -2.752 26.430 1.00 89.31 241 LYS A CA 1
ATOM 1953 C C . LYS A 1 241 ? -9.428 -1.634 25.546 1.00 89.31 241 LYS A C 1
ATOM 1955 O O . LYS A 1 241 ? -10.137 -1.170 24.657 1.00 89.31 241 LYS A O 1
ATOM 1960 N N . ALA A 1 242 ? -8.167 -1.250 25.746 1.00 91.12 242 ALA A N 1
ATOM 1961 C CA . ALA A 1 242 ? -7.499 -0.254 24.913 1.00 91.12 242 ALA A CA 1
ATOM 1962 C C . ALA A 1 242 ? -7.379 -0.714 23.449 1.00 91.12 242 ALA A C 1
ATOM 1964 O O . ALA A 1 242 ? -7.577 0.088 22.541 1.00 91.12 242 ALA A O 1
ATOM 1965 N N . TRP A 1 243 ? -7.122 -2.003 23.202 1.00 90.25 243 TRP A N 1
ATOM 1966 C CA . TRP A 1 243 ? -7.081 -2.559 21.846 1.00 90.25 243 TRP A CA 1
ATOM 1967 C C . TRP A 1 243 ? -8.450 -2.518 21.153 1.00 90.25 243 TRP A C 1
ATOM 1969 O O . TRP A 1 243 ? -8.559 -2.111 19.995 1.00 90.25 243 TRP A O 1
ATOM 1979 N N . LEU A 1 244 ? -9.515 -2.894 21.862 1.00 88.50 244 LEU A N 1
ATOM 1980 C CA . LEU A 1 244 ? -10.887 -2.837 21.351 1.00 88.50 244 LEU A CA 1
ATOM 1981 C C . LEU A 1 244 ? -11.338 -1.398 21.081 1.00 88.50 244 LEU A C 1
ATOM 1983 O O . LEU A 1 244 ? -12.008 -1.137 20.084 1.00 88.50 244 LEU A O 1
ATOM 1987 N N . GLU A 1 245 ? -10.956 -0.456 21.942 1.00 88.62 245 GLU A N 1
ATOM 1988 C CA . GLU A 1 245 ? -11.239 0.967 21.752 1.00 88.62 245 GLU A CA 1
ATOM 1989 C C . GLU A 1 245 ? -10.469 1.553 20.564 1.00 88.62 245 GLU A C 1
ATOM 1991 O O . GLU A 1 245 ? -11.039 2.303 19.769 1.00 88.62 245 GLU A O 1
ATOM 1996 N N . PHE A 1 246 ? -9.200 1.173 20.406 1.00 89.75 246 PHE A N 1
ATOM 1997 C CA . PHE A 1 246 ? -8.363 1.575 19.280 1.00 89.75 246 PHE A CA 1
ATOM 1998 C C . PHE A 1 246 ? -8.922 1.065 17.945 1.00 89.75 246 PHE A C 1
ATOM 2000 O O . PHE A 1 246 ? -9.122 1.843 17.012 1.00 89.75 246 PHE A O 1
ATOM 2007 N N . THR A 1 247 ? -9.225 -0.233 17.866 1.00 88.38 247 THR A N 1
ATOM 2008 C CA . THR A 1 247 ? -9.759 -0.864 16.650 1.00 88.38 247 THR A CA 1
ATOM 2009 C C . THR A 1 247 ? -11.212 -0.480 16.383 1.00 88.38 247 THR A C 1
ATOM 2011 O O . THR A 1 247 ? -11.646 -0.486 15.235 1.00 88.38 247 THR A O 1
ATOM 2014 N N . LYS A 1 248 ? -11.998 -0.137 17.413 1.00 87.00 248 LYS A N 1
ATOM 2015 C CA . LYS A 1 248 ? -13.452 0.109 17.319 1.00 87.00 248 LYS A CA 1
ATOM 2016 C C . LYS A 1 248 ? -14.195 -1.043 16.633 1.00 87.00 248 LYS A C 1
ATOM 2018 O O . LYS A 1 248 ? -15.121 -0.807 15.857 1.00 87.00 248 LYS A O 1
ATOM 2023 N N . ALA A 1 249 ? -13.756 -2.275 16.896 1.00 81.19 249 ALA A N 1
ATOM 2024 C CA . ALA A 1 249 ? -14.255 -3.500 16.265 1.00 81.19 249 ALA A CA 1
ATOM 2025 C C . ALA A 1 249 ? -14.081 -3.551 14.730 1.00 81.19 249 ALA A C 1
ATOM 2027 O O . ALA A 1 249 ? -14.797 -4.264 14.024 1.00 81.19 249 ALA A O 1
ATOM 2028 N N . LYS A 1 250 ? -13.132 -2.776 14.201 1.00 85.75 250 LYS A N 1
ATOM 2029 C CA . LYS A 1 250 ? -12.748 -2.781 12.794 1.00 85.75 250 LYS A CA 1
ATOM 2030 C C . LYS A 1 250 ? -11.527 -3.668 12.614 1.00 85.75 250 LYS A C 1
ATOM 2032 O O . LYS A 1 250 ? -10.469 -3.391 13.169 1.00 85.75 250 LYS A O 1
ATOM 2037 N N . GLU A 1 251 ? -11.677 -4.699 11.800 1.00 90.56 251 GLU A N 1
ATOM 2038 C CA . GLU A 1 251 ? -10.640 -5.697 11.555 1.00 90.56 251 GLU A CA 1
ATOM 2039 C C . GLU A 1 251 ? -10.220 -5.679 10.088 1.00 90.56 251 GLU A C 1
ATOM 2041 O O . GLU A 1 251 ? -11.028 -5.415 9.195 1.00 90.56 251 GLU A O 1
ATOM 2046 N N . SER A 1 252 ? -8.952 -5.970 9.820 1.00 93.88 252 SER A N 1
ATOM 2047 C CA . SER A 1 252 ? -8.455 -6.188 8.462 1.00 93.88 252 SER A CA 1
ATOM 2048 C C . SER A 1 252 ? -7.181 -7.020 8.488 1.00 93.88 252 SER A C 1
ATOM 2050 O O . SER A 1 252 ? -6.486 -7.091 9.502 1.00 93.88 252 SER A O 1
ATOM 2052 N N . LEU A 1 253 ? -6.813 -7.599 7.341 1.00 93.56 253 LEU A N 1
ATOM 2053 C CA . LEU A 1 253 ? -5.535 -8.304 7.214 1.00 93.56 253 LEU A CA 1
ATOM 2054 C C . LEU A 1 253 ? -4.347 -7.409 7.605 1.00 93.56 253 LEU A C 1
ATOM 2056 O O . LEU A 1 253 ? -3.396 -7.879 8.220 1.00 93.56 253 LEU A O 1
ATOM 2060 N N . ILE A 1 254 ? -4.410 -6.117 7.272 1.00 95.88 254 ILE A N 1
ATOM 2061 C CA . ILE A 1 254 ? -3.346 -5.159 7.589 1.00 95.88 254 ILE A CA 1
ATOM 2062 C C . ILE A 1 254 ? -3.210 -4.981 9.101 1.00 95.88 254 ILE A C 1
ATOM 2064 O O . ILE A 1 254 ? -2.087 -4.948 9.601 1.00 95.88 254 ILE A O 1
ATOM 2068 N N . LEU A 1 255 ? -4.336 -4.936 9.827 1.00 93.75 255 LEU A N 1
ATOM 2069 C CA . LEU A 1 255 ? -4.322 -4.903 11.288 1.00 93.75 255 LEU A CA 1
ATOM 2070 C C . LEU A 1 255 ? -3.589 -6.133 11.844 1.00 93.75 255 LEU A C 1
ATOM 2072 O O . LEU A 1 255 ? -2.629 -5.991 12.594 1.00 93.75 255 LEU A O 1
ATOM 2076 N N . HIS A 1 256 ? -3.988 -7.331 11.413 1.00 93.25 256 HIS A N 1
ATOM 2077 C CA . HIS A 1 256 ? -3.434 -8.589 11.921 1.00 93.25 256 HIS A CA 1
ATOM 2078 C C . HIS A 1 256 ? -1.951 -8.804 11.604 1.00 93.25 256 HIS A C 1
ATOM 2080 O O . HIS A 1 256 ? -1.260 -9.466 12.374 1.00 93.25 256 HIS A O 1
ATOM 2086 N N . LEU A 1 257 ? -1.462 -8.295 10.470 1.00 94.69 257 LEU A N 1
ATOM 2087 C CA . LEU A 1 257 ? -0.072 -8.502 10.061 1.00 94.69 257 LEU A CA 1
ATOM 2088 C C . LEU A 1 257 ? 0.903 -7.509 10.695 1.00 94.69 257 LEU A C 1
ATOM 2090 O O . LEU A 1 257 ? 2.065 -7.859 10.892 1.00 94.69 257 LEU A O 1
ATOM 2094 N N . PHE A 1 258 ? 0.468 -6.277 10.961 1.00 95.81 258 PHE A N 1
ATOM 2095 C CA . PHE A 1 258 ? 1.406 -5.180 11.205 1.00 95.81 258 PHE A CA 1
ATOM 2096 C C . PHE A 1 258 ? 1.141 -4.374 12.471 1.00 95.81 258 PHE A C 1
ATOM 2098 O O . PHE A 1 258 ? 2.040 -3.666 12.923 1.00 95.81 258 PHE A O 1
ATOM 2105 N N . TYR A 1 259 ? -0.059 -4.447 13.047 1.00 93.56 259 TYR A N 1
ATOM 2106 C CA . TYR A 1 259 ? -0.368 -3.673 14.241 1.00 93.56 259 TYR A CA 1
ATOM 2107 C C . TYR A 1 259 ? 0.026 -4.471 15.481 1.00 93.56 259 TYR A C 1
ATOM 2109 O O . TYR A 1 259 ? -0.248 -5.663 15.600 1.00 93.56 259 TYR A O 1
ATOM 2117 N N . GLY A 1 260 ? 0.655 -3.781 16.425 1.00 92.94 260 GLY A N 1
ATOM 2118 C CA . GLY A 1 260 ? 0.990 -4.304 17.741 1.00 92.94 260 GLY A CA 1
ATOM 2119 C C . GLY A 1 260 ? 0.600 -3.305 18.821 1.00 92.94 260 GLY A C 1
ATOM 2120 O O . GLY A 1 260 ? 0.342 -2.134 18.540 1.00 92.94 260 GLY A O 1
ATOM 2121 N N . GLN A 1 261 ? 0.557 -3.770 20.065 1.00 93.06 261 GLN A N 1
ATOM 2122 C CA . GLN A 1 261 ? 0.270 -2.935 21.225 1.00 93.06 261 GLN A CA 1
ATOM 2123 C C . GLN A 1 261 ? 1.513 -2.841 22.105 1.00 93.06 261 GLN A C 1
ATOM 2125 O O . GLN A 1 261 ? 2.063 -3.859 22.523 1.00 93.06 261 GLN A O 1
ATOM 2130 N N . ILE A 1 262 ? 1.946 -1.616 22.389 1.00 92.88 262 ILE A N 1
ATOM 2131 C CA . ILE A 1 262 ? 2.986 -1.345 23.385 1.00 92.88 262 ILE A CA 1
ATOM 2132 C C . ILE A 1 262 ? 2.351 -1.153 24.767 1.00 92.88 262 ILE A C 1
ATOM 2134 O O . ILE A 1 262 ? 1.173 -0.800 24.866 1.00 92.88 262 ILE A O 1
ATOM 2138 N N . LYS A 1 263 ? 3.131 -1.411 25.819 1.00 81.56 263 LYS A N 1
ATOM 2139 C CA . LYS A 1 263 ? 2.737 -1.230 27.219 1.00 81.56 263 LYS A CA 1
ATOM 2140 C C . LYS A 1 263 ? 3.382 0.017 27.802 1.00 81.56 263 LYS A C 1
ATOM 2142 O O . LYS A 1 263 ? 4.582 0.220 27.516 1.00 81.56 263 LYS A O 1
#

Foldseek 3Di:
DDDDDDPDPPPPPDPVVVVVVVVVVVVVVVVVVVVVVVVVVVVVVVVVVVVVVVVVVVPPDPPPPPDDDDDPDPDDPDDPPVPPDPDDDDPDDDDDDDDPPDDDAQVFAWDQPAFLQAAEDDPAQCVLVRVLLSVQLPPVVSLCCLLVVVLVVQFACPDPLRLQLVVLSSVVSNVSGPRTGNYTYSVSNLVSCCVSPVVSPDSDHDHSVVVNVVSLVVQLVRRKDAADPPDDDPDDDPQRVVVCVVCVRIDGPSCVPPDDDDD

Sequence (263 aa):
KYKSVKKEEEAELSPNEKESLEKTTRQIEHKIQERQRLDAQLEREKEQRDQQLAMAIARFPRTSIDNEDDIPKSKIPQFDRSVKPHLSAPTHSSPAVFTIDRQRDFSPTPGAMGRGLTGLKNLGNTCYMNSIIQCLSNTPQLTEYCITDKYKNYISRSNKTKGHIVEEVAALIKVLWNGNYKCVASKDLRYVMGQYQQIFRGIEQQDSHEFLTILMDWLHSDLQTLYVPEKPRDNITPSEKAWLEFTKAKESLILHLFYGQIK

Radius of gyration: 28.5 Å; Cα contacts (8 Å, |Δi|>4): 215; chains: 1; bounding box: 111×44×56 Å